Protein AF-A0A401T8N0-F1 (afdb_monomer)

Mean predicted aligned error: 15.18 Å

InterPro domains:
  IPR013126 Heat shock protein 70 family [PF00012] (1-174)
  IPR013126 Heat shock protein 70 family [PF00012] (176-279)
  IPR013126 Heat shock protein 70 family [PTHR19375] (1-174)
  IPR018181 Heat shock protein 70, conserved site [PS01036] (135-149)
  IPR029048 Heat shock protein 70kD, C-terminal domain superfamily [G3DSA:1.20.1270.10] (178-280)
  IPR029048 Heat shock protein 70kD, C-terminal domain superfamily [SSF100934] (205-286)
  IPR043129 ATPase, nucleotide binding domain [SSF53067] (1-177)

Sequence (310 aa):
LGGGTFDVSILTIEDGIFEVKSTAGDTHLGGEDFDNRMVNHFIAEFKRKYKKDITDNKRAVRRLRTACERAKRTLSSSTQASIEIDSLYEGVDFYTSITRARFEELNADLFRGTLDPVEKSLRDAKLDKAQIHDIVLVGGSTRIPKIQKLLQDFFNGKELNKSINPDEAVAYGAGRLSKEEIERMVQEAEKYKTEDDQQREKVAAKNALESYAFNMKATVEDEKLKGKVGDDDKQKILDKCNEVISWLDKNQTAEKDEYEHQQKELEKICNPIITKLYQGAGGPPGGFPGAGGAPSGAGASSGPTIEEVD

Solvent-accessible surface area (backbone atoms only — not comparable to full-atom values): 17699 Å² total; per-residue (Å²): 47,29,56,50,33,27,68,35,72,44,68,50,78,56,99,90,44,79,43,80,59,24,70,28,61,39,81,86,39,27,44,51,58,54,29,49,49,47,36,54,53,49,47,54,47,44,26,68,76,70,73,47,83,51,86,86,37,64,68,38,48,50,54,47,39,57,40,35,46,53,25,54,61,42,32,42,84,34,67,51,29,67,36,80,38,79,48,46,55,96,75,39,62,44,77,53,71,52,39,35,69,57,55,48,61,72,35,47,66,64,56,55,54,63,46,56,30,50,53,46,19,32,60,66,48,73,47,58,74,86,73,57,87,78,45,80,54,45,23,67,49,48,59,32,57,68,54,46,48,52,52,21,57,72,49,76,65,47,74,71,48,72,89,55,55,30,77,46,50,62,56,62,62,54,68,69,54,53,72,70,56,51,52,50,53,50,51,52,51,52,50,51,50,50,53,51,50,50,50,50,51,29,51,50,34,46,52,50,38,52,50,50,34,53,52,50,44,52,54,73,66,34,75,92,46,66,86,62,54,56,69,71,61,47,48,54,47,43,53,51,31,52,50,50,52,56,45,48,73,75,42,78,82,60,54,42,68,57,34,51,49,54,38,51,58,49,45,67,61,43,50,66,56,52,54,50,42,54,69,74,64,70,67,84,77,88,82,76,90,82,85,83,75,80,81,90,63,92,70,78,78,75,64,87,77,78,76,84,76,131

Foldseek 3Di:
DAAAKFKDWDWDADPNDTDTLFMDIDRGAHPLVLLVLQLVVVQVVCCVPVVDGCPPPPQLSVLSSVQSSVQQLVQLPDQKDWRWAQCSDPRDTDTDMDGNVRSCVSCVVSLVVSCVRVVVNCVSSVHDLVPDPAAEAAYPRCSRVSSLVVVCVVSVNDDHDPPDDRDCNVVVVVVPPPPVVVVVVVVVVVVVVVVVVQVVLFVVLLVVLLVVLVVQLCVLVDPVCPPLAPPVLSVQLPVLSVVSVVVCVVCVPDGSVVSVVSSVVSCVSRVVRVVSSCVVPPHDDPDDPDPDDDPPDPPPPPDDDPPPDD

Secondary structure (DSSP, 8-state):
--SS-EEEEEEEEETTEEEEEEEEEETT-SHHHHHHHHHHHHHHHHHHHHS---TT-HHHHHHHHHHHHHHHHHHTTSSEEEEEEEEEETTEEEEEEEEHHHHHHHTHHHHHHTHHHHHHHHHHHT--GGG----B--SGGGG-HHHHHHHHHHTTTPPPB-SS-TTTHHHHHHTT--HHHHHHHHHHHHHHHHHHHHHHHHHHHHHHHHHHHHHHHHHHH-GGGTTTS-HHHHHHHHHHHHHHHHHHHH-TT--HHHHHHHHHHHHHHHHHHHHHHHHHTTSPPS--TTSS------------------

pLDDT: mean 86.35, std 17.88, range [30.45, 98.69]

Radius of gyration: 31.05 Å; Cα contacts (8 Å, |Δi|>4): 296; chains: 1; bounding box: 58×44×89 Å

Nearest PDB structures (foldseek):
  1ba1-assembly1_A  TM=9.859E-01  e=1.432E-26  Bos taurus
  1kaz-assembly1_A  TM=9.850E-01  e=1.432E-26  Bos taurus
  1kay-assembly1_A  TM=9.856E-01  e=1.685E-26  Bos taurus
  1ats-assembly1_A  TM=9.820E-01  e=1.779E-26  Bos taurus
  5bpm-assembly1_A  TM=9.849E-01  e=1.324E-25  Homo sapiens

Organism: Chiloscyllium punctatum (NCBI:txid137246)

Structure (mmCIF, N/CA/C/O backbone):
data_AF-A0A401T8N0-F1
#
_entry.id   AF-A0A401T8N0-F1
#
loop_
_atom_site.group_PDB
_atom_site.id
_atom_site.type_symbol
_atom_site.label_atom_id
_atom_site.label_alt_id
_atom_site.label_comp_id
_atom_site.label_asym_id
_atom_site.label_entity_id
_atom_site.label_seq_id
_atom_site.pdbx_PDB_ins_code
_atom_site.Cartn_x
_atom_site.Cartn_y
_atom_site.Cartn_z
_atom_site.occupancy
_atom_site.B_iso_or_equiv
_atom_site.auth_seq_id
_atom_site.auth_comp_id
_atom_site.auth_asym_id
_atom_site.auth_atom_id
_atom_site.pdbx_PDB_model_num
ATOM 1 N N . LEU A 1 1 ? 6.790 2.082 -9.270 1.00 92.38 1 LEU A N 1
ATOM 2 C CA . LEU A 1 1 ? 5.407 1.575 -9.061 1.00 92.38 1 LEU A CA 1
ATOM 3 C C . LEU A 1 1 ? 5.132 1.465 -7.570 1.00 92.38 1 LEU A C 1
ATOM 5 O O . LEU A 1 1 ? 5.671 0.574 -6.916 1.00 92.38 1 LEU A O 1
ATOM 9 N N . GLY A 1 2 ? 4.339 2.391 -7.039 1.00 93.19 2 GLY A N 1
ATOM 10 C CA . GLY A 1 2 ? 4.046 2.504 -5.613 1.00 93.19 2 GLY A CA 1
ATOM 11 C C . GLY A 1 2 ? 2.719 1.863 -5.201 1.00 93.19 2 GLY A C 1
ATOM 12 O O . GLY A 1 2 ? 2.250 0.888 -5.798 1.00 93.19 2 GLY A O 1
ATOM 13 N N . GLY A 1 3 ? 2.137 2.413 -4.133 1.00 92.75 3 GLY A N 1
ATOM 14 C CA . GLY A 1 3 ? 0.836 2.004 -3.598 1.00 92.75 3 GLY A CA 1
ATOM 15 C C . GLY A 1 3 ? -0.347 2.495 -4.433 1.00 92.75 3 GLY A C 1
ATOM 16 O O . GLY A 1 3 ? -1.228 1.693 -4.713 1.00 92.75 3 GLY A O 1
ATOM 17 N N . GLY A 1 4 ? -0.334 3.753 -4.883 1.00 93.31 4 GLY A N 1
ATOM 18 C CA . GLY A 1 4 ? -1.433 4.347 -5.666 1.00 93.31 4 GLY A CA 1
ATOM 19 C C . GLY A 1 4 ? -1.023 4.973 -7.001 1.00 93.31 4 GLY A C 1
ATOM 20 O O . GLY A 1 4 ? -1.887 5.278 -7.812 1.00 93.31 4 GLY A O 1
ATOM 21 N N . THR A 1 5 ? 0.278 5.152 -7.248 1.00 94.31 5 THR A N 1
ATOM 22 C CA . THR A 1 5 ? 0.779 5.763 -8.485 1.00 94.31 5 THR A CA 1
ATOM 23 C C . THR A 1 5 ? 1.874 4.931 -9.134 1.00 94.31 5 THR A C 1
ATOM 25 O O . THR A 1 5 ? 2.596 4.144 -8.492 1.00 94.31 5 THR A O 1
ATOM 28 N N . PHE A 1 6 ? 2.021 5.150 -10.432 1.00 96.62 6 PHE A N 1
ATOM 29 C CA . PHE A 1 6 ? 3.072 4.587 -11.241 1.00 96.62 6 PHE A CA 1
ATOM 30 C C . PHE A 1 6 ? 3.784 5.684 -12.017 1.00 96.62 6 PHE A C 1
ATOM 32 O O . PHE A 1 6 ? 3.172 6.349 -12.838 1.00 96.62 6 PHE A O 1
ATOM 39 N N . ASP A 1 7 ? 5.089 5.811 -11.808 1.00 95.69 7 ASP A N 1
ATOM 40 C CA . ASP A 1 7 ? 5.919 6.821 -12.452 1.00 95.69 7 ASP A CA 1
ATOM 41 C C . ASP A 1 7 ? 7.137 6.159 -13.106 1.00 95.69 7 ASP A C 1
ATOM 43 O O . ASP A 1 7 ? 7.693 5.185 -12.580 1.00 95.69 7 ASP A O 1
ATOM 47 N N . VAL A 1 8 ? 7.542 6.693 -14.258 1.00 97.12 8 VAL A N 1
ATOM 48 C CA . VAL A 1 8 ? 8.714 6.289 -15.038 1.00 97.12 8 VAL A CA 1
ATOM 49 C C . VAL A 1 8 ? 9.477 7.537 -15.456 1.00 97.12 8 VAL A C 1
ATOM 51 O O . VAL A 1 8 ? 8.967 8.347 -16.232 1.00 97.12 8 VAL A O 1
ATOM 54 N N . SER A 1 9 ? 10.730 7.641 -15.025 1.00 95.88 9 SER A N 1
ATOM 55 C CA . SER A 1 9 ? 11.648 8.696 -15.453 1.00 95.88 9 SER A CA 1
ATOM 56 C C . SER A 1 9 ? 12.858 8.100 -16.157 1.00 95.88 9 SER A C 1
ATOM 58 O O . SER A 1 9 ? 13.389 7.074 -15.731 1.00 95.88 9 SER A O 1
ATOM 60 N N . ILE A 1 10 ? 13.302 8.758 -17.225 1.00 96.50 10 ILE A N 1
ATOM 61 C CA . ILE A 1 10 ? 14.563 8.451 -17.902 1.00 96.50 10 ILE A CA 1
ATOM 62 C C . ILE A 1 10 ? 15.548 9.559 -17.571 1.00 96.50 10 ILE A C 1
ATOM 64 O O . ILE A 1 10 ? 15.241 10.741 -17.737 1.00 96.50 10 ILE A O 1
ATOM 68 N N . LEU A 1 11 ? 16.728 9.167 -17.103 1.00 94.69 11 LEU A N 1
ATOM 69 C CA . LEU A 1 11 ? 17.771 10.082 -16.669 1.00 94.69 11 LEU A CA 1
ATOM 70 C C . LEU A 1 11 ? 19.082 9.771 -17.386 1.00 94.69 11 LEU A C 1
ATOM 72 O O . LEU A 1 11 ? 19.368 8.613 -17.697 1.00 94.69 11 LEU A O 1
ATOM 76 N N . THR A 1 12 ? 19.890 10.803 -17.595 1.00 92.38 12 THR A N 1
ATOM 77 C CA . THR A 1 12 ? 21.320 10.665 -17.877 1.00 92.38 12 THR A CA 1
ATOM 78 C C . THR A 1 12 ? 22.104 10.997 -16.618 1.00 92.38 12 THR A C 1
ATOM 80 O O . THR A 1 12 ? 21.772 11.949 -15.908 1.00 92.38 12 THR A O 1
ATOM 83 N N . ILE A 1 13 ? 23.119 10.184 -16.335 1.00 89.88 13 ILE A N 1
ATOM 84 C CA . ILE A 1 13 ? 23.991 10.338 -15.173 1.00 89.88 13 ILE A CA 1
ATOM 85 C C . ILE A 1 13 ? 25.425 10.400 -15.693 1.00 89.88 13 ILE A C 1
ATOM 87 O O . ILE A 1 13 ? 25.925 9.407 -16.216 1.00 89.88 13 ILE A O 1
ATOM 91 N N . GLU A 1 14 ? 26.067 11.557 -15.556 1.00 90.12 14 GLU A N 1
ATOM 92 C CA . GLU A 1 14 ? 27.453 11.798 -15.981 1.00 90.12 14 GLU A CA 1
ATOM 93 C C . GLU A 1 14 ? 28.183 12.556 -14.870 1.00 90.12 14 GLU A C 1
ATOM 95 O O . GLU A 1 14 ? 27.689 13.575 -14.398 1.00 90.12 14 GLU A O 1
ATOM 100 N N . ASP A 1 15 ? 29.320 12.035 -14.397 1.00 87.00 15 ASP A N 1
ATOM 101 C CA . ASP A 1 15 ? 30.152 12.649 -13.345 1.00 87.00 15 ASP A CA 1
ATOM 102 C C . ASP A 1 15 ? 29.375 13.119 -12.094 1.00 87.00 15 ASP A C 1
ATOM 104 O O . ASP A 1 15 ? 29.671 14.143 -11.480 1.00 87.00 15 ASP A O 1
ATOM 108 N N . GLY A 1 16 ? 28.348 12.355 -11.701 1.00 80.19 16 GLY A N 1
ATOM 109 C CA . GLY A 1 16 ? 27.490 12.664 -10.550 1.00 80.19 16 GLY A CA 1
ATOM 110 C C . GLY A 1 16 ? 26.405 13.715 -10.814 1.00 80.19 16 GLY A C 1
ATOM 111 O O . GLY A 1 16 ? 25.642 14.035 -9.902 1.00 80.19 16 GLY A O 1
ATOM 112 N N . ILE A 1 17 ? 26.294 14.224 -12.042 1.00 82.88 17 ILE A N 1
ATOM 113 C CA . ILE A 1 17 ? 25.219 15.109 -12.492 1.00 82.88 17 ILE A CA 1
ATOM 114 C C . ILE A 1 17 ? 24.049 14.254 -12.976 1.00 82.88 17 ILE A C 1
ATOM 116 O O . ILE A 1 17 ? 24.212 13.386 -13.831 1.00 82.88 17 ILE A O 1
ATOM 120 N N . PHE A 1 18 ? 22.860 14.520 -12.436 1.00 87.69 18 PHE A N 1
ATOM 121 C CA . PHE A 1 18 ? 21.616 13.847 -12.803 1.00 87.69 18 PHE A CA 1
ATOM 122 C C . PHE A 1 18 ? 20.760 14.792 -13.647 1.00 87.69 18 PHE A C 1
ATOM 124 O O . PHE A 1 18 ? 20.328 15.836 -13.159 1.00 87.69 18 PHE A O 1
ATOM 131 N N . GLU A 1 19 ? 20.479 14.421 -14.893 1.00 90.38 19 GLU A N 1
ATOM 132 C CA . GLU A 1 19 ? 19.592 15.180 -15.779 1.00 90.38 19 GLU A CA 1
ATOM 133 C C . GLU A 1 19 ? 18.390 14.318 -16.177 1.00 90.38 19 GLU A C 1
ATOM 135 O O . GLU A 1 19 ? 18.540 13.217 -16.709 1.00 90.38 19 GLU A O 1
ATOM 140 N N . VAL A 1 20 ? 17.178 14.816 -15.927 1.00 93.44 20 VAL A N 1
ATOM 141 C CA . VAL A 1 20 ? 15.934 14.132 -16.305 1.00 93.44 20 VAL A CA 1
ATOM 142 C C . VAL A 1 20 ? 15.624 14.429 -17.772 1.00 93.44 20 VAL A C 1
ATOM 144 O O . VAL A 1 20 ? 15.395 15.579 -18.136 1.00 93.44 20 VAL A O 1
ATOM 147 N N . LYS A 1 21 ? 15.577 13.393 -18.616 1.00 95.62 21 LYS A N 1
ATOM 148 C CA . LYS A 1 21 ? 15.235 13.510 -20.045 1.00 95.62 21 LYS A CA 1
ATOM 149 C C . LYS A 1 21 ? 13.731 13.460 -20.290 1.00 95.62 21 LYS A C 1
ATOM 151 O O . LYS A 1 21 ? 13.226 14.174 -21.150 1.00 95.62 21 LYS A O 1
ATOM 156 N N . SER A 1 22 ? 13.015 12.622 -19.545 1.00 97.38 22 SER A N 1
ATOM 157 C CA . SER A 1 22 ? 11.558 12.515 -19.621 1.00 97.38 22 SER A CA 1
ATOM 158 C C . SER A 1 22 ? 10.974 11.905 -18.351 1.00 97.38 22 SER A C 1
ATOM 160 O O . SER A 1 22 ? 11.649 11.159 -17.638 1.00 97.38 22 SER A O 1
ATOM 162 N N . THR A 1 23 ? 9.697 12.203 -18.107 1.00 95.38 23 THR A N 1
ATOM 163 C CA . THR A 1 23 ? 8.886 11.580 -17.059 1.00 95.38 23 THR A CA 1
ATOM 164 C C . THR A 1 23 ? 7.475 11.347 -17.586 1.00 95.38 23 THR A C 1
ATOM 166 O O . THR A 1 23 ? 6.863 12.243 -18.167 1.00 95.38 23 THR A O 1
ATOM 169 N N . ALA A 1 24 ? 6.942 10.157 -17.343 1.00 96.19 24 ALA A N 1
ATOM 170 C CA . ALA A 1 24 ? 5.550 9.809 -17.577 1.00 96.19 24 ALA A CA 1
ATOM 171 C C . ALA A 1 24 ? 5.036 8.961 -16.415 1.00 96.19 24 ALA A C 1
ATOM 173 O O . ALA A 1 24 ? 5.811 8.297 -15.731 1.00 96.19 24 ALA A O 1
ATOM 174 N N . GLY A 1 25 ? 3.725 8.952 -16.211 1.00 94.75 25 GLY A N 1
ATOM 175 C CA . GLY A 1 25 ? 3.122 8.173 -15.144 1.00 94.75 25 GLY A CA 1
ATOM 176 C C . GLY A 1 25 ? 1.615 8.035 -15.284 1.00 94.75 25 GLY A C 1
ATOM 177 O O . GLY A 1 25 ? 0.996 8.642 -16.161 1.00 94.75 25 GLY A O 1
ATOM 178 N N . ASP A 1 26 ? 1.058 7.223 -14.397 1.00 94.06 26 ASP A N 1
ATOM 179 C CA . ASP A 1 26 ? -0.361 7.013 -14.167 1.00 94.06 26 ASP A CA 1
ATOM 180 C C . ASP A 1 26 ? -0.633 7.195 -12.667 1.00 94.06 26 ASP A C 1
ATOM 182 O O . ASP A 1 26 ? -0.137 6.449 -11.817 1.00 94.06 26 ASP A O 1
ATOM 186 N N . THR A 1 27 ? -1.408 8.226 -12.334 1.00 93.31 27 THR A N 1
ATOM 187 C CA . THR A 1 27 ? -1.733 8.582 -10.948 1.00 93.31 27 THR A CA 1
ATOM 188 C C . THR A 1 27 ? -2.842 7.715 -10.346 1.00 93.31 27 THR A C 1
ATOM 190 O O . THR A 1 27 ? -3.247 7.969 -9.216 1.00 93.31 27 THR A O 1
ATOM 193 N N . HIS A 1 28 ? -3.369 6.746 -11.097 1.00 93.00 28 HIS A N 1
ATOM 194 C CA . HIS A 1 28 ? -4.445 5.843 -10.682 1.00 93.00 28 HIS A CA 1
ATOM 195 C C . HIS A 1 28 ? -4.079 4.375 -10.955 1.00 93.00 28 HIS A C 1
ATOM 197 O O . HIS A 1 28 ? -4.947 3.557 -11.263 1.00 93.00 28 HIS A O 1
ATOM 203 N N . LEU A 1 29 ? -2.785 4.053 -10.882 1.00 94.69 29 LEU A N 1
ATOM 204 C CA . LEU A 1 29 ? -2.270 2.703 -11.065 1.00 94.69 29 LEU A CA 1
ATOM 205 C C . LEU A 1 29 ? -1.221 2.384 -10.003 1.00 94.69 29 LEU A C 1
ATOM 207 O O . LEU A 1 29 ? -0.100 2.892 -10.029 1.00 94.69 29 LEU A O 1
ATOM 211 N N . GLY A 1 30 ? -1.552 1.478 -9.092 1.00 95.88 30 GLY A N 1
ATOM 212 C CA . GLY A 1 30 ? -0.654 1.061 -8.029 1.00 95.88 30 GLY A CA 1
ATOM 213 C C . GLY A 1 30 ? -1.012 -0.273 -7.384 1.00 95.88 30 GLY A C 1
ATOM 214 O O . GLY A 1 30 ? -1.851 -1.048 -7.842 1.00 95.88 30 GLY A O 1
ATOM 215 N N . GLY A 1 31 ? -0.322 -0.557 -6.281 1.00 96.62 31 GLY A N 1
ATOM 216 C CA . GLY A 1 31 ? -0.545 -1.754 -5.478 1.00 96.62 31 GLY A CA 1
ATOM 217 C C . GLY A 1 31 ? -1.967 -1.884 -4.925 1.00 96.62 31 GLY A C 1
ATOM 218 O O . GLY A 1 31 ? -2.424 -3.016 -4.761 1.00 96.62 31 GLY A O 1
ATOM 219 N N . GLU A 1 32 ? -2.644 -0.770 -4.642 1.00 97.00 32 GLU A N 1
ATOM 220 C CA . GLU A 1 32 ? -4.014 -0.742 -4.125 1.00 97.00 32 GLU A CA 1
ATOM 221 C C . GLU A 1 32 ? -5.030 -1.208 -5.174 1.00 97.00 32 GLU A C 1
ATOM 223 O O . GLU A 1 32 ? -5.979 -1.918 -4.837 1.00 97.00 32 GLU A O 1
ATOM 228 N N . ASP A 1 33 ? -4.809 -0.905 -6.454 1.00 97.88 33 ASP A N 1
ATOM 229 C CA . ASP A 1 33 ? -5.658 -1.388 -7.546 1.00 97.88 33 ASP A CA 1
ATOM 230 C C . ASP A 1 33 ? -5.594 -2.910 -7.666 1.00 97.88 33 ASP A C 1
ATOM 232 O O . ASP A 1 33 ? -6.617 -3.574 -7.858 1.00 97.88 33 ASP A O 1
ATOM 236 N N . PHE A 1 34 ? -4.409 -3.487 -7.451 1.00 98.06 34 PHE A N 1
ATOM 237 C CA . PHE A 1 34 ? -4.246 -4.940 -7.425 1.00 98.06 34 PHE A CA 1
ATOM 238 C C . PHE A 1 34 ? -4.965 -5.570 -6.227 1.00 98.06 34 PHE A C 1
ATOM 240 O O . PHE A 1 34 ? -5.607 -6.618 -6.367 1.00 98.06 34 PHE A O 1
ATOM 247 N N . ASP A 1 35 ? -4.915 -4.912 -5.064 1.00 97.94 35 ASP A N 1
ATOM 248 C CA . ASP A 1 35 ? -5.669 -5.336 -3.882 1.00 97.94 35 ASP A CA 1
ATOM 249 C C . ASP A 1 35 ? -7.178 -5.245 -4.139 1.00 97.94 35 ASP A C 1
ATOM 251 O O . ASP A 1 35 ? -7.912 -6.173 -3.807 1.00 97.94 35 ASP A O 1
ATOM 255 N N . ASN A 1 36 ? -7.651 -4.180 -4.796 1.00 97.56 36 ASN A N 1
ATOM 256 C CA . ASN A 1 36 ? -9.053 -3.999 -5.181 1.00 97.56 36 ASN A CA 1
ATOM 257 C C . ASN A 1 36 ? -9.559 -5.146 -6.068 1.00 97.56 36 ASN A C 1
ATOM 259 O O . 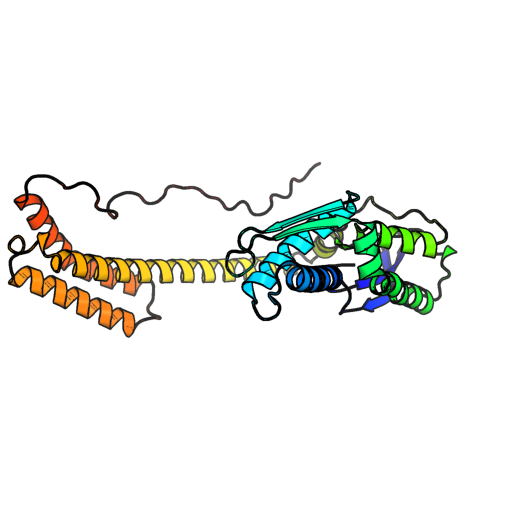ASN A 1 36 ? -10.653 -5.668 -5.834 1.00 97.56 36 ASN A O 1
ATOM 263 N N . ARG A 1 37 ? -8.765 -5.596 -7.051 1.00 98.25 37 ARG A N 1
ATOM 264 C CA . ARG A 1 37 ? -9.113 -6.756 -7.895 1.00 98.25 37 ARG A CA 1
ATOM 265 C C . ARG A 1 37 ? -9.257 -8.036 -7.074 1.00 98.25 37 ARG A C 1
ATOM 267 O O . ARG A 1 37 ? -10.214 -8.787 -7.278 1.00 98.25 37 ARG A O 1
ATOM 274 N N . MET A 1 38 ? -8.351 -8.270 -6.124 1.00 98.25 38 MET A N 1
ATOM 275 C CA . MET A 1 38 ? -8.431 -9.418 -5.215 1.00 98.25 38 MET A CA 1
ATOM 276 C C . MET A 1 38 ? -9.648 -9.333 -4.287 1.00 98.25 38 MET A C 1
ATOM 278 O O . MET A 1 38 ? -10.381 -10.311 -4.150 1.00 98.25 38 MET A O 1
ATOM 282 N N . VAL A 1 39 ? -9.909 -8.163 -3.700 1.00 98.50 39 VAL A N 1
ATOM 283 C CA . VAL A 1 39 ? -11.069 -7.928 -2.829 1.00 98.50 39 VAL A CA 1
ATOM 284 C C . VAL A 1 39 ? -12.364 -8.217 -3.581 1.00 98.50 39 VAL A C 1
ATOM 286 O O . VAL A 1 39 ? -13.175 -9.005 -3.102 1.00 98.50 39 VAL A O 1
ATOM 289 N N . ASN A 1 40 ? -12.537 -7.673 -4.788 1.00 98.44 40 ASN A N 1
ATOM 290 C CA . ASN A 1 40 ? -13.730 -7.913 -5.603 1.00 98.44 40 ASN A CA 1
ATOM 291 C C . ASN A 1 40 ? -13.906 -9.399 -5.949 1.00 98.44 40 ASN A C 1
ATOM 293 O O . ASN A 1 40 ? -15.016 -9.932 -5.872 1.00 98.44 40 ASN A O 1
ATOM 297 N N . HIS A 1 41 ? -12.809 -10.092 -6.278 1.00 98.56 41 HIS A N 1
ATOM 298 C CA . HIS A 1 41 ? -12.827 -11.533 -6.521 1.00 98.56 41 HIS A CA 1
ATOM 299 C C . HIS A 1 41 ? -13.332 -12.314 -5.299 1.00 98.56 41 HIS A C 1
ATOM 301 O O . HIS A 1 41 ? -14.214 -13.167 -5.431 1.00 98.56 41 HIS A O 1
ATOM 307 N N . PHE A 1 42 ? -12.825 -11.996 -4.107 1.00 98.56 42 PHE A N 1
ATOM 308 C CA . PHE A 1 42 ? -13.196 -12.701 -2.884 1.00 98.56 42 PHE A CA 1
ATOM 309 C C . PHE A 1 42 ? -14.557 -12.295 -2.315 1.00 98.56 42 PHE A C 1
ATOM 311 O O . PHE A 1 42 ? -15.221 -13.144 -1.727 1.00 98.56 42 PHE A O 1
ATOM 318 N N . ILE A 1 43 ? -15.032 -11.068 -2.545 1.00 98.38 43 ILE A N 1
ATOM 319 C CA . ILE A 1 43 ? -16.427 -10.686 -2.268 1.00 98.38 43 ILE A CA 1
ATOM 320 C C . ILE A 1 43 ? -17.372 -11.564 -3.098 1.00 98.38 43 ILE A C 1
ATOM 322 O O . ILE A 1 43 ? -18.310 -12.156 -2.559 1.00 98.38 43 ILE A O 1
ATOM 326 N N . ALA A 1 44 ? -17.099 -11.714 -4.399 1.00 98.44 44 ALA A N 1
ATOM 327 C CA . ALA A 1 44 ? -17.892 -12.577 -5.272 1.00 98.44 44 ALA A CA 1
ATOM 328 C C . ALA A 1 44 ? -17.817 -14.055 -4.846 1.00 98.44 44 ALA A C 1
ATOM 330 O O . ALA A 1 44 ? -18.828 -14.764 -4.859 1.00 98.44 44 ALA A O 1
ATOM 331 N N . GLU A 1 45 ? -16.641 -14.530 -4.425 1.00 98.00 45 GLU A N 1
ATOM 332 C CA . GLU A 1 45 ? -16.475 -15.883 -3.892 1.00 98.00 45 GLU A CA 1
ATOM 333 C C . GLU A 1 45 ? -17.266 -16.097 -2.596 1.00 98.00 45 GLU A C 1
ATOM 335 O O . GLU A 1 45 ? -17.974 -17.102 -2.483 1.00 98.00 45 GLU A O 1
ATOM 340 N N . PHE A 1 46 ? -17.192 -15.154 -1.653 1.00 98.06 46 PHE A N 1
ATOM 341 C CA . PHE A 1 46 ? -17.928 -15.195 -0.392 1.00 98.06 46 PHE A CA 1
ATOM 342 C C . PHE A 1 46 ? -19.439 -15.234 -0.649 1.00 98.06 46 PHE A C 1
ATOM 344 O O . PHE A 1 46 ? -20.134 -16.119 -0.144 1.00 98.06 46 PHE A O 1
ATOM 351 N N . LYS A 1 47 ? -19.939 -14.374 -1.546 1.00 97.88 47 LYS A N 1
ATOM 352 C CA . LYS A 1 47 ? -21.343 -14.371 -1.977 1.00 97.88 47 LYS A CA 1
ATOM 353 C C . LYS A 1 47 ? -21.765 -15.695 -2.599 1.00 97.88 47 LYS A C 1
ATOM 355 O O . LYS A 1 47 ? -22.841 -16.211 -2.298 1.00 97.88 47 LYS A O 1
ATOM 360 N N . ARG A 1 48 ? -20.919 -16.302 -3.432 1.00 97.88 48 ARG A N 1
ATOM 361 C CA . ARG A 1 48 ? -21.209 -17.605 -4.044 1.00 97.88 48 ARG A CA 1
ATOM 362 C C . ARG A 1 48 ? -21.258 -18.735 -3.011 1.00 97.88 48 ARG A C 1
ATOM 364 O O . ARG A 1 48 ? -22.187 -19.547 -3.094 1.00 97.88 48 ARG A O 1
ATOM 371 N N . LYS A 1 49 ? -20.285 -18.786 -2.090 1.00 97.12 49 LYS A N 1
ATOM 372 C CA . LYS A 1 49 ? -20.122 -19.838 -1.068 1.00 97.12 49 LYS A CA 1
ATOM 373 C C . LYS A 1 49 ? -21.176 -19.750 0.037 1.00 97.12 49 LYS A C 1
ATOM 375 O O . LYS A 1 49 ? -21.809 -20.754 0.337 1.00 97.12 49 LYS A O 1
ATOM 380 N N . TYR A 1 50 ? -21.399 -18.561 0.592 1.00 96.62 50 TYR A N 1
ATOM 381 C CA . TYR A 1 50 ? -22.219 -18.368 1.795 1.00 96.62 50 TYR A CA 1
ATOM 382 C C . TYR A 1 50 ? -23.564 -17.689 1.527 1.00 96.62 50 TYR A C 1
ATOM 384 O O . TYR A 1 50 ? -24.345 -17.510 2.455 1.00 96.62 50 TYR A O 1
ATOM 392 N N . LYS A 1 51 ? -23.849 -17.306 0.272 1.00 97.25 51 LYS A N 1
ATOM 393 C CA . LYS A 1 51 ? -25.081 -16.600 -0.138 1.00 97.25 51 LYS A CA 1
ATOM 394 C C . LYS A 1 51 ? -25.304 -15.263 0.584 1.00 97.25 51 LYS A C 1
ATOM 396 O O . LYS A 1 51 ? -26.428 -14.777 0.632 1.00 97.25 51 LYS A O 1
ATOM 401 N N . LYS A 1 52 ? -24.231 -14.656 1.099 1.00 96.00 52 LYS A N 1
ATOM 402 C CA . LYS A 1 52 ? -24.229 -13.366 1.802 1.00 96.00 52 LYS A CA 1
ATOM 403 C C . LYS A 1 52 ? -23.353 -12.364 1.062 1.00 96.00 52 LYS A C 1
ATOM 405 O O . LYS A 1 52 ? -22.273 -12.723 0.603 1.00 96.00 52 LYS A O 1
ATOM 410 N N . ASP A 1 53 ? -23.811 -11.124 0.941 1.00 96.56 53 ASP A N 1
ATOM 411 C CA . ASP A 1 53 ? -23.058 -10.049 0.295 1.00 96.56 53 ASP A CA 1
ATOM 412 C C . ASP A 1 53 ? -22.439 -9.137 1.357 1.00 96.56 53 ASP A C 1
ATOM 414 O O . ASP A 1 53 ? -23.140 -8.646 2.238 1.00 96.56 53 ASP A O 1
ATOM 418 N N . ILE A 1 54 ? -21.122 -8.935 1.290 1.00 97.06 54 ILE A N 1
ATOM 419 C CA . ILE A 1 54 ? -20.385 -8.107 2.254 1.00 97.06 54 ILE A CA 1
ATOM 420 C C . ILE A 1 54 ? -20.051 -6.722 1.702 1.00 97.06 54 ILE A C 1
ATOM 422 O O . ILE A 1 54 ? -19.443 -5.938 2.424 1.00 97.06 54 ILE A O 1
ATOM 426 N N . THR A 1 55 ? -20.434 -6.420 0.455 1.00 96.56 55 THR A N 1
ATOM 427 C CA . THR A 1 55 ? -20.042 -5.200 -0.275 1.00 96.56 55 THR A CA 1
ATOM 428 C C . THR A 1 55 ? -20.332 -3.924 0.524 1.00 96.56 55 THR A C 1
ATOM 430 O O . THR A 1 55 ? -19.470 -3.053 0.622 1.00 96.56 55 THR A O 1
ATOM 433 N N . ASP A 1 56 ? -21.490 -3.852 1.189 1.00 95.31 56 ASP A N 1
ATOM 434 C CA . ASP A 1 56 ? -21.905 -2.676 1.969 1.00 95.31 56 ASP A CA 1
ATOM 435 C C . ASP A 1 56 ? -21.331 -2.650 3.400 1.00 95.31 56 ASP A C 1
ATOM 437 O O . ASP A 1 56 ? -21.388 -1.634 4.101 1.00 95.31 56 ASP A O 1
ATOM 441 N N . ASN A 1 57 ? -20.725 -3.749 3.862 1.00 97.19 57 ASN A N 1
ATOM 442 C CA . ASN A 1 57 ? -20.121 -3.822 5.187 1.00 97.19 57 ASN A CA 1
ATOM 443 C C . ASN A 1 57 ? -18.661 -3.352 5.152 1.00 97.19 57 ASN A C 1
ATOM 445 O O . ASN A 1 57 ? -17.722 -4.137 4.997 1.00 97.19 57 ASN A O 1
ATOM 449 N N . LYS A 1 58 ? -18.464 -2.052 5.400 1.00 97.12 58 LYS A N 1
ATOM 450 C CA . LYS A 1 58 ? -17.141 -1.400 5.441 1.00 97.12 58 LYS A CA 1
ATOM 451 C C . LYS A 1 58 ? -16.126 -2.121 6.337 1.00 97.12 58 LYS A C 1
ATOM 453 O O . LYS A 1 58 ? -14.948 -2.195 5.989 1.00 97.12 58 LYS A O 1
ATOM 458 N N . ARG A 1 59 ? -16.557 -2.667 7.484 1.00 97.31 59 ARG A N 1
ATOM 459 C CA . ARG A 1 59 ? -15.669 -3.387 8.414 1.00 97.31 59 ARG A CA 1
ATOM 460 C C . ARG A 1 59 ? -15.201 -4.712 7.813 1.00 97.31 59 ARG A C 1
ATOM 462 O O . ARG A 1 59 ? -14.005 -4.992 7.855 1.00 97.31 59 ARG A O 1
ATOM 469 N N . ALA A 1 60 ? -16.113 -5.502 7.249 1.00 97.75 60 ALA A N 1
ATOM 470 C CA . ALA A 1 60 ? -15.789 -6.772 6.604 1.00 97.75 60 ALA A CA 1
ATOM 471 C C . ALA A 1 60 ? -14.881 -6.557 5.384 1.00 97.75 60 ALA A C 1
ATOM 473 O O . ALA A 1 60 ? -13.828 -7.184 5.287 1.00 97.75 60 ALA A O 1
ATOM 474 N N . VAL A 1 61 ? -15.221 -5.598 4.514 1.00 98.06 61 VAL A N 1
ATOM 475 C CA . VAL A 1 61 ? -14.417 -5.258 3.327 1.00 98.06 61 VAL A CA 1
ATOM 476 C C . VAL A 1 61 ? -13.017 -4.783 3.715 1.00 98.06 61 VAL A C 1
ATOM 478 O O . VAL A 1 61 ? -12.040 -5.217 3.108 1.00 98.06 61 VAL A O 1
ATOM 481 N N . ARG A 1 62 ? -12.875 -3.954 4.761 1.00 97.88 62 ARG A N 1
ATOM 482 C CA . ARG A 1 62 ? -11.556 -3.524 5.255 1.00 97.88 62 ARG A CA 1
ATOM 483 C C . ARG A 1 62 ? -10.713 -4.703 5.745 1.00 97.88 62 ARG A C 1
ATOM 485 O O . ARG A 1 62 ? -9.541 -4.785 5.394 1.00 97.88 62 ARG A O 1
ATOM 492 N N . ARG A 1 63 ? -11.296 -5.624 6.521 1.00 98.25 63 ARG A N 1
ATOM 493 C CA . ARG A 1 63 ? -10.590 -6.832 6.993 1.00 98.25 63 ARG A CA 1
ATOM 494 C C . ARG A 1 63 ? -10.153 -7.718 5.826 1.00 98.25 63 ARG A C 1
ATOM 496 O O . ARG A 1 63 ? -9.015 -8.179 5.809 1.00 98.25 63 ARG A O 1
ATOM 503 N N . LEU A 1 64 ? -11.026 -7.898 4.832 1.00 98.38 64 LEU A N 1
ATOM 504 C CA . LEU A 1 64 ? -10.707 -8.642 3.614 1.00 98.38 64 LEU A CA 1
ATOM 505 C C . LEU A 1 64 ? -9.581 -7.979 2.814 1.00 98.38 64 LEU A C 1
ATOM 507 O O . LEU A 1 64 ? -8.673 -8.671 2.364 1.00 98.38 64 LEU A O 1
ATOM 511 N N . ARG A 1 65 ? -9.594 -6.649 2.684 1.00 98.44 65 ARG A N 1
ATOM 512 C CA . ARG A 1 65 ? -8.533 -5.879 2.020 1.00 98.44 65 ARG A CA 1
ATOM 513 C C . ARG A 1 65 ? -7.173 -6.085 2.679 1.00 98.44 65 ARG A C 1
ATOM 515 O O . ARG A 1 65 ? -6.222 -6.404 1.976 1.00 98.44 65 ARG A O 1
ATOM 522 N N . THR A 1 66 ? -7.088 -5.984 4.006 1.00 98.12 66 THR A N 1
ATOM 523 C CA . THR A 1 66 ? -5.839 -6.247 4.744 1.00 98.12 66 THR A CA 1
ATOM 524 C C . THR A 1 66 ? -5.318 -7.666 4.492 1.00 98.12 66 THR A C 1
ATOM 526 O O . THR A 1 66 ? -4.120 -7.862 4.292 1.00 98.12 66 THR A O 1
ATOM 529 N N . ALA A 1 67 ? -6.207 -8.663 4.443 1.00 98.31 67 ALA A N 1
ATOM 530 C CA . ALA A 1 67 ? -5.817 -10.031 4.107 1.00 98.31 67 ALA A CA 1
ATOM 531 C C . ALA A 1 67 ? -5.351 -10.168 2.644 1.00 98.31 67 ALA A C 1
ATOM 533 O O . ALA A 1 67 ? -4.358 -10.846 2.384 1.00 98.31 67 ALA A O 1
ATOM 534 N N . CYS A 1 68 ? -6.019 -9.497 1.697 1.00 98.44 68 CYS A N 1
ATOM 535 C CA . CYS A 1 68 ? -5.629 -9.483 0.284 1.00 98.44 68 CYS A CA 1
ATOM 536 C C . CYS A 1 68 ? -4.249 -8.857 0.081 1.00 98.44 68 CYS A C 1
ATOM 538 O O . CYS A 1 68 ? -3.428 -9.442 -0.618 1.00 98.44 68 CYS A O 1
ATOM 540 N N . GLU A 1 69 ? -3.962 -7.730 0.735 1.00 98.00 69 GLU A N 1
ATOM 541 C CA . GLU A 1 69 ? -2.651 -7.080 0.664 1.00 98.00 69 GLU A CA 1
ATOM 542 C C . GLU A 1 69 ? -1.545 -8.006 1.195 1.00 98.00 69 GLU A C 1
ATOM 544 O O . GLU A 1 69 ? -0.502 -8.179 0.556 1.00 98.00 69 GLU A O 1
ATOM 549 N N . ARG A 1 70 ? -1.783 -8.663 2.340 1.00 97.88 70 ARG A N 1
ATOM 550 C CA . ARG A 1 70 ? -0.850 -9.652 2.898 1.00 97.88 70 ARG A CA 1
ATOM 551 C C . ARG A 1 70 ? -0.618 -10.805 1.920 1.00 97.88 70 ARG A C 1
ATOM 553 O O . ARG A 1 70 ? 0.532 -11.151 1.660 1.00 97.88 70 ARG A O 1
ATOM 560 N N . ALA A 1 71 ? -1.684 -11.359 1.343 1.00 98.25 71 ALA A N 1
ATOM 561 C CA . ALA A 1 71 ? -1.580 -12.426 0.354 1.00 98.25 71 ALA A CA 1
ATOM 562 C C . ALA A 1 71 ? -0.835 -11.975 -0.908 1.00 98.25 71 ALA A C 1
ATOM 564 O O . ALA A 1 71 ? 0.041 -12.700 -1.370 1.00 98.25 71 ALA A O 1
ATOM 565 N N . LYS A 1 72 ? -1.096 -10.769 -1.428 1.00 98.00 72 LYS A N 1
ATOM 566 C CA . LYS A 1 72 ? -0.355 -10.174 -2.553 1.00 98.00 72 LYS A CA 1
ATOM 567 C C . LYS A 1 72 ? 1.146 -10.131 -2.267 1.00 98.00 72 LYS A C 1
ATOM 569 O O . LYS A 1 72 ? 1.935 -10.569 -3.100 1.00 98.00 72 LYS A O 1
ATOM 574 N N . ARG A 1 73 ? 1.549 -9.657 -1.080 1.00 97.56 73 ARG A N 1
ATOM 575 C CA . ARG A 1 73 ? 2.963 -9.638 -0.662 1.00 97.56 73 ARG A CA 1
ATOM 576 C C . ARG A 1 73 ? 3.556 -11.052 -0.636 1.00 97.56 73 ARG A C 1
ATOM 578 O O . ARG A 1 73 ? 4.639 -11.260 -1.176 1.00 97.56 73 ARG A O 1
ATOM 585 N N . THR A 1 74 ? 2.836 -12.031 -0.082 1.00 98.00 74 THR A N 1
ATOM 586 C CA . THR A 1 74 ? 3.254 -13.445 -0.083 1.00 98.00 74 THR A CA 1
ATOM 587 C C . THR A 1 74 ? 3.391 -14.008 -1.498 1.00 98.00 74 THR A C 1
ATOM 589 O O . THR A 1 74 ? 4.350 -14.721 -1.781 1.00 98.00 74 THR A O 1
ATOM 592 N N . LEU A 1 75 ? 2.485 -13.661 -2.413 1.00 98.19 75 LEU A N 1
ATOM 593 C CA . LEU A 1 75 ? 2.515 -14.121 -3.803 1.00 98.19 75 LEU A CA 1
ATOM 594 C C . LEU A 1 75 ? 3.722 -13.602 -4.595 1.00 98.19 75 LEU A C 1
ATOM 596 O O . LEU A 1 75 ? 4.090 -14.215 -5.599 1.00 98.19 75 LEU A O 1
ATOM 600 N N . SER A 1 76 ? 4.382 -12.532 -4.144 1.00 96.94 76 SER A N 1
ATOM 601 C CA . SER A 1 76 ? 5.629 -12.061 -4.757 1.00 96.94 76 SER A CA 1
ATOM 602 C C . SER A 1 76 ? 6.792 -13.044 -4.574 1.00 96.94 76 SER A C 1
ATOM 604 O O . SER A 1 76 ? 7.661 -13.115 -5.438 1.00 96.94 76 SER A O 1
ATOM 606 N N . SER A 1 77 ? 6.797 -13.850 -3.506 1.00 96.12 77 SER A N 1
ATOM 607 C CA . SER A 1 77 ? 7.824 -14.878 -3.256 1.00 96.12 77 SER A CA 1
ATOM 608 C C . SER A 1 77 ? 7.297 -16.308 -3.404 1.00 96.12 77 SER A C 1
ATOM 610 O O . SER A 1 77 ? 8.010 -17.182 -3.888 1.00 96.12 77 SER A O 1
ATOM 612 N N . SER A 1 78 ? 6.020 -16.539 -3.102 1.00 97.56 78 SER A N 1
ATOM 613 C CA . SER A 1 78 ? 5.375 -17.860 -3.092 1.00 97.56 78 SER A CA 1
ATOM 614 C C . SER A 1 78 ? 4.388 -18.036 -4.248 1.00 97.56 78 SER A C 1
ATOM 616 O O . SER A 1 78 ? 3.879 -17.066 -4.807 1.00 97.56 78 SER A O 1
ATOM 618 N N . THR A 1 79 ? 4.108 -19.278 -4.640 1.00 97.69 79 THR A N 1
ATOM 619 C CA . THR A 1 79 ? 3.170 -19.592 -5.736 1.00 97.69 79 THR A CA 1
ATOM 620 C C . THR A 1 79 ? 1.704 -19.608 -5.295 1.00 97.69 79 THR A C 1
ATOM 622 O O . THR A 1 79 ? 0.815 -19.600 -6.148 1.00 97.69 79 THR A O 1
ATOM 625 N N . GLN A 1 80 ? 1.443 -19.601 -3.988 1.00 98.19 80 GLN A N 1
ATOM 626 C CA . GLN A 1 80 ? 0.115 -19.599 -3.379 1.00 98.19 80 GLN A CA 1
ATOM 627 C C . GLN A 1 80 ? 0.145 -18.834 -2.049 1.00 98.19 80 GLN A C 1
ATOM 629 O O . GLN A 1 80 ? 1.185 -18.770 -1.395 1.00 98.19 80 GLN A O 1
ATOM 634 N N . ALA A 1 81 ? -0.992 -18.261 -1.660 1.00 98.44 81 ALA A N 1
ATOM 635 C CA . ALA A 1 81 ? -1.206 -17.617 -0.368 1.00 98.44 81 ALA A CA 1
ATOM 636 C C . ALA A 1 81 ? -2.600 -17.962 0.178 1.00 98.44 81 ALA A C 1
ATOM 638 O O . ALA A 1 81 ? -3.559 -18.055 -0.596 1.00 98.44 81 ALA A O 1
ATOM 639 N N . SER A 1 82 ? -2.720 -18.150 1.495 1.00 97.75 82 SER A N 1
ATOM 640 C CA . SER A 1 82 ? -4.010 -18.331 2.166 1.00 97.75 82 SER A CA 1
ATOM 641 C C . SER A 1 82 ? -4.637 -16.989 2.561 1.00 97.75 82 SER A C 1
ATOM 643 O O . SER A 1 82 ? -3.951 -15.991 2.789 1.00 97.75 82 SER A O 1
ATOM 645 N N . ILE A 1 83 ? -5.967 -16.970 2.602 1.00 98.12 83 ILE A N 1
ATOM 646 C CA . ILE A 1 83 ? -6.797 -15.889 3.129 1.00 98.12 83 ILE A CA 1
ATOM 647 C C . ILE A 1 83 ? -7.611 -16.500 4.259 1.00 98.12 83 ILE A C 1
ATOM 649 O O . ILE A 1 83 ? -8.447 -17.369 4.017 1.00 98.12 83 ILE A O 1
ATOM 653 N N . GLU A 1 84 ? -7.347 -16.053 5.479 1.00 97.06 84 GLU A N 1
ATOM 654 C CA . GLU A 1 84 ? -7.918 -16.628 6.693 1.00 97.06 84 GLU A CA 1
ATOM 655 C C . GLU A 1 84 ? -8.437 -15.488 7.567 1.00 97.06 84 GLU A C 1
ATOM 657 O O . GLU A 1 84 ? -7.668 -14.631 8.008 1.00 97.06 84 GLU A O 1
ATOM 662 N N . ILE A 1 85 ? -9.759 -15.417 7.736 1.00 98.00 85 ILE A N 1
ATOM 663 C CA . ILE A 1 85 ? -10.418 -14.347 8.486 1.00 98.00 85 ILE A CA 1
ATOM 664 C C . ILE A 1 85 ? -11.564 -14.921 9.316 1.00 98.00 85 ILE A C 1
ATOM 666 O O . ILE A 1 85 ? -12.632 -15.233 8.787 1.00 98.00 85 ILE A O 1
ATOM 670 N N . ASP A 1 86 ? -11.368 -14.962 10.629 1.00 97.75 86 ASP A N 1
ATOM 671 C CA . ASP A 1 86 ? -12.393 -15.409 11.574 1.00 97.75 86 ASP A CA 1
ATOM 672 C C . ASP A 1 86 ? -13.554 -14.413 11.632 1.00 97.75 86 ASP A C 1
ATOM 674 O O . ASP A 1 86 ? -13.352 -13.193 11.699 1.00 97.75 86 ASP A O 1
ATOM 678 N N . SER A 1 87 ? -14.784 -14.916 11.631 1.00 96.50 87 SER A N 1
ATOM 679 C CA . SER A 1 87 ? -16.016 -14.137 11.736 1.00 96.50 87 SER A CA 1
ATOM 680 C C . SER A 1 87 ? -15.997 -12.910 10.819 1.00 96.50 87 SER A C 1
ATOM 682 O O . SER A 1 87 ? -16.184 -11.774 11.266 1.00 96.50 87 SER A O 1
ATOM 684 N N . LEU A 1 88 ? -15.691 -13.113 9.533 1.00 97.38 88 LEU A N 1
ATOM 685 C CA . LEU A 1 88 ? -15.608 -12.047 8.534 1.00 97.38 88 LEU A CA 1
ATOM 686 C C . LEU A 1 88 ? -16.929 -11.271 8.451 1.00 97.38 88 LEU A C 1
ATOM 688 O O . LEU A 1 88 ? -16.912 -10.038 8.437 1.00 97.38 88 LEU A O 1
ATOM 692 N N . TYR A 1 89 ? -18.058 -11.984 8.426 1.00 97.69 89 TYR A N 1
ATOM 693 C CA . TYR A 1 89 ? -19.391 -11.391 8.336 1.00 97.69 89 TYR A CA 1
ATOM 694 C C . TYR A 1 89 ? -20.450 -12.287 8.987 1.00 97.69 89 TYR A C 1
ATOM 696 O O . TYR A 1 89 ? -20.528 -13.471 8.675 1.00 97.69 89 TYR A O 1
ATOM 704 N N . GLU A 1 90 ? -21.265 -11.728 9.889 1.00 95.12 90 GLU A N 1
ATOM 705 C CA . GLU A 1 90 ? -22.357 -12.439 10.586 1.00 95.12 90 GLU A CA 1
ATOM 706 C C . GLU A 1 90 ? -21.936 -13.793 11.195 1.00 95.12 90 GLU A C 1
ATOM 708 O O . GLU A 1 90 ? -22.617 -14.804 11.022 1.00 95.12 90 GLU A O 1
ATOM 713 N N . GLY A 1 91 ? -20.776 -13.819 11.859 1.00 95.06 91 GLY A N 1
ATOM 714 C CA . GLY A 1 91 ? -20.226 -15.023 12.496 1.00 95.06 91 GLY A CA 1
ATOM 715 C C . GLY A 1 91 ? -19.672 -16.075 11.529 1.00 95.06 91 GLY A C 1
ATOM 716 O O . GLY A 1 91 ? -19.287 -17.149 11.969 1.00 95.06 91 GLY A O 1
ATOM 717 N N . VAL A 1 92 ? -19.627 -15.793 10.223 1.00 96.88 92 VAL A N 1
ATOM 718 C CA . VAL A 1 92 ? -19.066 -16.704 9.219 1.00 96.88 92 VAL A CA 1
ATOM 719 C C . VAL A 1 92 ? -17.564 -16.489 9.102 1.00 96.88 92 VAL A C 1
ATOM 721 O O . VAL A 1 92 ? -17.119 -15.396 8.741 1.00 96.88 92 VAL A O 1
ATOM 724 N N . ASP A 1 93 ? -16.794 -17.544 9.343 1.00 97.62 93 ASP A N 1
ATOM 725 C CA . ASP A 1 93 ? -15.360 -17.568 9.069 1.00 97.62 93 ASP A CA 1
ATOM 726 C C . ASP A 1 93 ? -15.098 -17.709 7.565 1.00 97.62 93 ASP A C 1
ATOM 728 O O . ASP A 1 93 ? -15.802 -18.431 6.849 1.00 97.62 93 ASP A O 1
ATOM 732 N N . PHE A 1 94 ? -14.069 -17.021 7.072 1.00 98.19 94 PHE A N 1
ATOM 733 C CA . PHE A 1 94 ? -13.671 -17.074 5.672 1.00 98.19 94 PHE A CA 1
ATOM 734 C C . PHE A 1 94 ? -12.249 -17.602 5.526 1.00 98.19 94 PHE A C 1
ATOM 736 O O . PHE A 1 94 ? -11.280 -16.882 5.763 1.00 98.19 94 PHE A O 1
ATOM 743 N N . TYR A 1 95 ? -12.151 -18.856 5.084 1.00 97.75 95 TYR A N 1
ATOM 744 C CA . TYR A 1 95 ? -10.895 -19.530 4.772 1.00 97.75 95 TYR A CA 1
ATOM 745 C C . TYR A 1 95 ? -10.867 -19.903 3.287 1.00 97.75 95 TYR A C 1
ATOM 747 O O . TYR A 1 95 ? -11.729 -20.632 2.783 1.00 97.75 95 TYR A O 1
ATOM 755 N N . THR A 1 96 ? -9.889 -19.378 2.559 1.00 97.81 96 THR A N 1
ATOM 756 C CA . THR A 1 96 ? -9.664 -19.684 1.144 1.00 97.81 96 THR A CA 1
ATOM 757 C C . THR A 1 96 ? -8.189 -19.497 0.786 1.00 97.81 96 THR A C 1
ATOM 759 O O . THR A 1 96 ? -7.355 -19.213 1.643 1.00 97.81 96 THR A O 1
ATOM 762 N N . SER A 1 97 ? -7.829 -19.689 -0.478 1.00 97.94 97 SER A N 1
ATOM 763 C CA . SER A 1 97 ? -6.475 -19.424 -0.960 1.00 97.94 97 SER A CA 1
ATOM 764 C C . SER A 1 97 ? -6.488 -18.956 -2.408 1.00 97.94 97 SER A C 1
ATOM 766 O O . SER A 1 97 ? -7.457 -19.168 -3.136 1.00 97.94 97 SER A O 1
ATOM 768 N N . ILE A 1 98 ? -5.400 -18.322 -2.828 1.00 98.56 98 ILE A N 1
ATOM 769 C CA . ILE A 1 98 ? -5.196 -17.852 -4.195 1.00 98.56 98 ILE A CA 1
ATOM 770 C C . ILE A 1 98 ? -3.796 -18.213 -4.666 1.00 98.56 98 ILE A C 1
ATOM 772 O O . ILE A 1 98 ? -2.833 -18.168 -3.902 1.00 98.56 98 ILE A O 1
ATOM 776 N N . THR A 1 99 ? -3.685 -18.585 -5.937 1.00 98.69 99 THR A N 1
ATOM 777 C CA . THR A 1 99 ? -2.404 -18.858 -6.589 1.00 98.69 99 THR A CA 1
ATOM 778 C C . THR A 1 99 ? -1.867 -17.605 -7.271 1.00 98.69 99 THR A C 1
ATOM 780 O O . THR A 1 99 ? -2.631 -16.735 -7.696 1.00 98.69 99 THR A O 1
ATOM 783 N N . ARG A 1 100 ? -0.544 -17.532 -7.452 1.00 98.62 100 ARG A N 1
ATOM 784 C CA . ARG A 1 100 ? 0.112 -16.443 -8.191 1.00 98.62 100 ARG A CA 1
ATOM 785 C C . ARG A 1 100 ? -0.450 -16.330 -9.604 1.00 98.62 100 ARG A C 1
ATOM 787 O O . ARG A 1 100 ? -0.759 -15.232 -10.038 1.00 98.62 100 ARG A O 1
ATOM 794 N N . ALA A 1 101 ? -0.663 -17.460 -10.279 1.00 98.31 101 ALA A N 1
ATOM 795 C CA . ALA A 1 101 ? -1.249 -17.486 -11.617 1.00 98.31 101 ALA A CA 1
ATOM 796 C C . ALA A 1 101 ? -2.637 -16.824 -11.654 1.00 98.31 101 ALA A C 1
ATOM 798 O O . ALA A 1 101 ? -2.904 -16.010 -12.533 1.00 98.31 101 ALA A O 1
ATOM 799 N N . ARG A 1 102 ? -3.500 -17.111 -10.667 1.00 98.50 102 ARG A N 1
ATOM 800 C CA . ARG A 1 102 ? -4.826 -16.488 -10.589 1.00 98.50 102 ARG A CA 1
ATOM 801 C C . ARG A 1 102 ? -4.740 -14.994 -10.280 1.00 98.50 102 ARG A C 1
ATOM 803 O O . ARG A 1 102 ? -5.480 -14.212 -10.864 1.00 98.50 102 ARG A O 1
ATOM 810 N N . PHE A 1 103 ? -3.838 -14.589 -9.389 1.00 98.62 103 PHE A N 1
ATOM 811 C CA . PHE A 1 103 ? -3.574 -13.175 -9.118 1.00 98.62 103 PHE A CA 1
ATOM 812 C C . PHE A 1 103 ? -3.090 -12.426 -10.367 1.00 98.62 103 PHE A C 1
ATOM 814 O O . PHE A 1 103 ? -3.577 -11.333 -10.651 1.00 98.62 103 PHE A O 1
ATOM 821 N N . GLU A 1 104 ? -2.173 -13.019 -11.133 1.00 98.31 104 GLU A N 1
ATOM 822 C CA . GLU A 1 104 ? -1.675 -12.440 -12.382 1.00 98.31 104 GLU A CA 1
ATOM 823 C C . GLU A 1 104 ? -2.769 -12.330 -13.446 1.00 98.31 104 GLU A C 1
ATOM 825 O O . GLU A 1 104 ? -2.833 -11.329 -14.151 1.00 98.31 104 GLU A O 1
ATOM 830 N N . GLU A 1 105 ? -3.657 -13.320 -13.536 1.00 98.31 105 GLU A N 1
ATOM 831 C CA . GLU A 1 105 ? -4.809 -13.294 -14.438 1.00 98.31 105 GLU A CA 1
ATOM 832 C C . GLU A 1 105 ? -5.782 -12.155 -14.093 1.00 98.31 105 GLU A C 1
ATOM 834 O O . GLU A 1 105 ? -6.184 -11.402 -14.978 1.00 98.31 105 GLU A O 1
ATOM 839 N N . LEU A 1 106 ? -6.117 -11.984 -12.806 1.00 98.44 106 LEU A N 1
ATOM 840 C CA . LEU A 1 106 ? -7.032 -10.935 -12.324 1.00 98.44 106 LEU A CA 1
ATOM 841 C C . LEU A 1 106 ? -6.530 -9.507 -12.595 1.00 98.44 106 LEU A C 1
ATOM 843 O O . LEU A 1 106 ? -7.333 -8.571 -12.617 1.00 98.44 106 LEU A O 1
ATOM 847 N N . ASN A 1 107 ? -5.218 -9.346 -12.765 1.00 98.44 107 ASN A N 1
ATOM 848 C CA . ASN A 1 107 ? -4.542 -8.061 -12.938 1.00 98.44 107 ASN A CA 1
ATOM 849 C C . ASN A 1 107 ? -3.856 -7.928 -14.306 1.00 98.44 107 ASN A C 1
ATOM 851 O O . ASN A 1 107 ? -3.067 -7.008 -14.510 1.00 98.44 107 ASN A O 1
ATOM 855 N N . ALA A 1 108 ? -4.115 -8.844 -15.243 1.00 98.00 108 ALA A N 1
ATOM 856 C CA . ALA A 1 108 ? -3.354 -8.940 -16.486 1.00 98.00 108 ALA A CA 1
ATOM 857 C C . ALA A 1 108 ? -3.432 -7.670 -17.348 1.00 98.00 108 ALA A C 1
ATOM 859 O O . ALA A 1 108 ? -2.466 -7.325 -18.025 1.00 98.00 108 ALA A O 1
ATOM 860 N N . ASP A 1 109 ? -4.575 -6.990 -17.348 1.00 97.44 109 ASP A N 1
ATOM 861 C CA . ASP A 1 109 ? -4.783 -5.706 -18.013 1.00 97.44 109 ASP A CA 1
ATOM 862 C C . ASP A 1 109 ? -3.998 -4.578 -17.330 1.00 97.44 109 ASP A C 1
ATOM 864 O O . ASP A 1 109 ? -3.219 -3.905 -18.000 1.00 97.44 109 ASP A O 1
ATOM 868 N N . LEU A 1 110 ? -4.101 -4.442 -16.002 1.00 97.75 110 LEU A N 1
ATOM 869 C CA . LEU A 1 110 ? -3.376 -3.414 -15.244 1.00 97.75 110 LEU A CA 1
ATOM 870 C C . LEU A 1 110 ? -1.855 -3.588 -15.352 1.00 97.75 110 LEU A C 1
ATOM 872 O O . LEU A 1 110 ? -1.118 -2.621 -15.519 1.00 97.75 110 LEU A O 1
ATOM 876 N N . PHE A 1 111 ? -1.372 -4.831 -15.314 1.00 98.00 111 PHE A N 1
ATOM 877 C CA . PHE A 1 111 ? 0.046 -5.132 -15.482 1.00 98.00 111 PHE A CA 1
ATOM 878 C C . PHE A 1 111 ? 0.552 -4.752 -16.872 1.00 98.00 111 PHE A C 1
ATOM 880 O O . PHE A 1 111 ? 1.645 -4.205 -16.982 1.00 98.00 111 PHE A O 1
ATOM 887 N N . ARG A 1 112 ? -0.228 -4.994 -17.933 1.00 96.69 112 ARG A N 1
ATOM 888 C CA . ARG A 1 112 ? 0.139 -4.538 -19.284 1.00 96.69 112 ARG A CA 1
ATOM 889 C C . ARG A 1 112 ? 0.129 -3.015 -19.385 1.00 96.69 112 ARG A C 1
ATOM 891 O O . ARG A 1 112 ? 1.046 -2.475 -19.989 1.00 96.69 112 ARG A O 1
ATOM 898 N N . GLY A 1 113 ? -0.826 -2.348 -18.735 1.00 96.50 113 GLY A N 1
ATOM 899 C CA . GLY A 1 113 ? -0.899 -0.884 -18.680 1.00 96.50 113 GLY A CA 1
ATOM 900 C C . GLY A 1 113 ? 0.349 -0.221 -18.086 1.00 96.50 113 GLY A C 1
ATOM 901 O O . GLY A 1 113 ? 0.678 0.903 -18.449 1.00 96.50 113 GLY A O 1
ATOM 902 N N . THR A 1 114 ? 1.134 -0.931 -17.262 1.00 96.81 114 THR A N 1
ATOM 903 C CA . THR A 1 114 ? 2.431 -0.408 -16.786 1.00 96.81 114 THR A CA 1
ATOM 904 C C . THR A 1 114 ? 3.461 -0.190 -17.902 1.00 96.81 114 THR A C 1
ATOM 906 O O . THR A 1 114 ? 4.462 0.483 -17.678 1.00 96.81 114 THR A O 1
ATOM 909 N N . LEU A 1 115 ? 3.252 -0.720 -19.110 1.00 97.62 115 LEU A N 1
ATOM 910 C CA . LEU A 1 115 ? 4.145 -0.464 -20.240 1.00 97.62 115 LEU A CA 1
ATOM 911 C C . LEU A 1 115 ? 3.837 0.863 -20.946 1.00 97.62 115 LEU A C 1
ATOM 913 O O . LEU A 1 115 ? 4.747 1.435 -21.544 1.00 97.62 115 LEU A O 1
ATOM 917 N N . ASP A 1 116 ? 2.621 1.405 -20.827 1.00 96.88 116 ASP A N 1
ATOM 918 C CA . ASP A 1 116 ? 2.240 2.622 -21.555 1.00 96.88 116 ASP A CA 1
ATOM 919 C C . ASP A 1 116 ? 3.073 3.843 -21.111 1.00 96.88 116 ASP A C 1
ATOM 921 O O . ASP A 1 116 ? 3.615 4.544 -21.978 1.00 96.88 116 ASP A O 1
ATOM 925 N N . PRO A 1 117 ? 3.287 4.092 -19.798 1.00 97.56 117 PRO A N 1
ATOM 926 C CA . PRO A 1 117 ? 4.203 5.142 -19.353 1.00 97.56 117 PRO A CA 1
ATOM 927 C C . PRO A 1 117 ? 5.662 4.867 -19.722 1.00 97.56 117 PRO A C 1
ATOM 929 O O . PRO A 1 117 ? 6.384 5.808 -20.032 1.00 97.56 117 PRO A O 1
ATOM 932 N N . VAL A 1 118 ? 6.100 3.602 -19.758 1.00 97.50 118 VAL A N 1
ATOM 933 C CA . VAL A 1 118 ? 7.472 3.245 -20.167 1.00 97.50 118 VAL A CA 1
ATOM 934 C C . VAL A 1 118 ? 7.711 3.617 -21.629 1.00 97.50 118 VAL A C 1
ATOM 936 O O . VAL A 1 118 ? 8.704 4.269 -21.957 1.00 97.50 118 VAL A O 1
ATOM 939 N N . GLU A 1 119 ? 6.784 3.250 -22.513 1.00 97.50 119 GLU A N 1
ATOM 940 C CA . GLU A 1 119 ? 6.845 3.619 -23.924 1.00 97.50 119 GLU A CA 1
ATOM 941 C C . GLU A 1 119 ? 6.771 5.130 -24.130 1.00 97.50 119 GLU A C 1
ATOM 943 O O . GLU A 1 119 ? 7.500 5.679 -24.959 1.00 97.50 119 GLU A O 1
ATOM 948 N N . LYS A 1 120 ? 5.896 5.811 -23.383 1.00 97.62 120 LYS A N 1
ATOM 949 C CA . LYS A 1 120 ? 5.773 7.267 -23.446 1.00 97.62 120 LYS A CA 1
ATOM 950 C C . LYS A 1 120 ? 7.075 7.948 -23.028 1.00 97.62 120 LYS A C 1
ATOM 952 O O . LYS A 1 120 ? 7.563 8.781 -23.785 1.00 97.62 120 LYS A O 1
ATOM 957 N N . SER A 1 121 ? 7.679 7.544 -21.911 1.00 97.00 121 SER A N 1
ATOM 958 C CA . SER A 1 121 ? 8.954 8.108 -21.462 1.00 97.00 121 SER A CA 1
ATOM 959 C C . SER A 1 121 ? 10.065 7.906 -22.495 1.00 97.00 121 SER A C 1
ATOM 961 O O . SER A 1 121 ? 10.817 8.846 -22.749 1.00 97.00 121 SER A O 1
ATOM 963 N N . LEU A 1 122 ? 10.153 6.740 -23.148 1.00 97.62 122 LEU A N 1
ATOM 964 C CA . LEU A 1 122 ? 11.132 6.505 -24.224 1.00 97.62 122 LEU A CA 1
ATOM 965 C C . LEU A 1 122 ? 10.913 7.426 -25.430 1.00 97.62 122 LEU A C 1
ATOM 967 O O . LEU A 1 122 ? 11.867 8.035 -25.918 1.00 97.62 122 LEU A O 1
ATOM 971 N N . ARG A 1 123 ? 9.659 7.568 -25.883 1.00 97.62 123 ARG A N 1
ATOM 972 C CA . ARG A 1 123 ? 9.306 8.476 -26.987 1.00 97.62 123 ARG A CA 1
ATOM 973 C C . ARG A 1 123 ? 9.651 9.926 -26.658 1.00 97.62 123 ARG A C 1
ATOM 975 O O . ARG A 1 123 ? 10.261 10.599 -27.485 1.00 97.62 123 ARG A O 1
ATOM 982 N N . ASP A 1 124 ? 9.306 10.380 -25.457 1.00 96.50 124 ASP A N 1
ATOM 983 C CA . ASP A 1 124 ? 9.532 11.759 -25.016 1.00 96.50 124 ASP A CA 1
ATOM 984 C C . ASP A 1 124 ? 11.034 12.051 -24.838 1.00 96.50 124 ASP A C 1
ATOM 986 O O . ASP A 1 124 ? 11.502 13.125 -25.215 1.00 96.50 124 ASP A O 1
ATOM 990 N N . ALA A 1 125 ? 11.812 11.066 -24.367 1.00 96.50 125 ALA A N 1
ATOM 991 C CA . ALA A 1 125 ? 13.275 11.147 -24.297 1.00 96.50 125 ALA A CA 1
ATOM 992 C C . ALA A 1 125 ? 13.960 11.030 -25.669 1.00 96.50 125 ALA A C 1
ATOM 994 O O . ALA A 1 125 ? 15.152 11.317 -25.773 1.00 96.50 125 ALA A O 1
ATOM 995 N N . LYS A 1 126 ? 13.229 10.615 -26.715 1.00 97.19 126 LYS A N 1
ATOM 996 C CA . LYS A 1 126 ? 13.756 10.314 -28.057 1.00 97.19 126 LYS A CA 1
ATOM 997 C C . LYS A 1 126 ? 14.889 9.284 -28.020 1.00 97.19 126 LYS A C 1
ATOM 999 O O . LYS A 1 126 ? 15.892 9.436 -28.716 1.00 97.19 126 LYS A O 1
ATOM 1004 N N . LEU A 1 127 ? 14.725 8.256 -27.190 1.00 95.94 127 LEU A N 1
ATOM 1005 C CA . LEU A 1 127 ? 15.692 7.174 -27.029 1.00 95.94 127 LEU A CA 1
ATOM 1006 C C . LEU A 1 127 ? 15.084 5.838 -27.438 1.00 95.94 127 LEU A C 1
ATOM 1008 O O . LEU A 1 127 ? 13.940 5.520 -27.108 1.00 95.94 127 LEU A O 1
ATOM 1012 N N . ASP A 1 128 ? 15.899 5.025 -28.094 1.00 95.50 128 ASP A N 1
ATOM 1013 C CA . ASP A 1 128 ? 15.596 3.627 -28.339 1.00 95.50 128 ASP A CA 1
ATOM 1014 C C . ASP A 1 128 ? 15.865 2.781 -27.091 1.00 95.50 128 ASP A C 1
ATOM 1016 O O . ASP A 1 128 ? 16.749 3.064 -26.280 1.00 95.50 128 ASP A O 1
ATOM 1020 N N . LYS A 1 129 ? 15.153 1.655 -26.975 1.00 94.62 129 LYS A N 1
ATOM 1021 C CA . LYS A 1 129 ? 15.296 0.702 -25.858 1.00 94.62 129 LYS A CA 1
ATOM 1022 C C . LYS A 1 129 ? 16.742 0.251 -25.626 1.00 94.62 129 LYS A C 1
ATOM 1024 O O . LYS A 1 129 ? 17.136 0.017 -24.489 1.00 94.62 129 LYS A O 1
ATOM 1029 N N . ALA A 1 130 ? 17.520 0.120 -26.702 1.00 95.12 130 ALA A N 1
ATOM 1030 C CA . ALA A 1 130 ? 18.916 -0.308 -26.653 1.00 95.12 130 ALA A CA 1
ATOM 1031 C C . ALA A 1 130 ? 19.844 0.725 -25.989 1.00 95.12 130 ALA A C 1
ATOM 1033 O O . ALA A 1 130 ? 20.907 0.353 -25.505 1.00 95.12 130 ALA A O 1
ATOM 1034 N N . GLN A 1 131 ? 19.439 1.999 -25.947 1.00 95.75 131 GLN A N 1
ATOM 1035 C CA . GLN A 1 131 ? 20.211 3.090 -25.347 1.00 95.75 131 GLN A CA 1
ATOM 1036 C C . GLN A 1 131 ? 20.003 3.202 -23.830 1.00 95.75 131 GLN A C 1
ATOM 1038 O O . GLN A 1 131 ? 20.687 3.981 -23.171 1.00 95.75 131 GLN A O 1
ATOM 1043 N N . ILE A 1 132 ? 19.069 2.437 -23.257 1.00 96.75 132 ILE A N 1
ATOM 1044 C CA . ILE A 1 132 ? 18.901 2.360 -21.807 1.00 96.75 132 ILE A CA 1
ATOM 1045 C C . ILE A 1 132 ? 19.981 1.446 -21.240 1.00 96.75 132 ILE A C 1
ATOM 1047 O O . ILE A 1 132 ? 20.003 0.249 -21.525 1.00 96.75 132 ILE A O 1
ATOM 1051 N N . HIS A 1 133 ? 20.878 2.004 -20.433 1.00 94.62 133 HIS A N 1
ATOM 1052 C CA . HIS A 1 133 ? 21.984 1.263 -19.826 1.00 94.62 133 HIS A CA 1
ATOM 1053 C C . HIS A 1 133 ? 21.478 0.358 -18.701 1.00 94.62 133 HIS A C 1
ATOM 1055 O O . HIS A 1 133 ? 21.569 -0.865 -18.823 1.00 94.62 133 HIS A O 1
ATOM 1061 N N . ASP A 1 134 ? 20.813 0.950 -17.709 1.00 93.94 134 ASP A N 1
ATOM 1062 C CA . ASP A 1 134 ? 20.310 0.283 -16.510 1.00 93.94 134 ASP A CA 1
ATOM 1063 C C . ASP A 1 134 ? 18.822 0.553 -16.284 1.00 93.94 134 ASP A C 1
ATOM 1065 O O . ASP A 1 134 ? 18.296 1.605 -16.650 1.00 93.94 134 ASP A O 1
ATOM 1069 N N . ILE A 1 135 ? 18.141 -0.401 -15.645 1.00 95.62 135 ILE A N 1
ATOM 1070 C CA . ILE A 1 135 ? 16.733 -0.279 -15.253 1.00 95.62 135 ILE A CA 1
ATOM 1071 C C . ILE A 1 135 ? 16.640 -0.435 -13.743 1.00 95.62 135 ILE A C 1
ATOM 1073 O O . ILE A 1 135 ? 16.819 -1.534 -13.222 1.00 95.62 135 ILE A O 1
ATOM 1077 N N . VAL A 1 136 ? 16.327 0.653 -13.045 1.00 93.50 136 VAL A N 1
ATOM 1078 C CA . VAL A 1 136 ? 16.180 0.663 -11.587 1.00 93.50 136 VAL A CA 1
ATOM 1079 C C . VAL A 1 136 ? 14.707 0.524 -11.211 1.00 93.50 136 VAL A C 1
ATOM 1081 O O . VAL A 1 136 ? 13.851 1.246 -11.719 1.00 93.50 136 VAL A O 1
ATOM 1084 N N . LEU A 1 137 ? 14.405 -0.406 -10.305 1.00 93.88 137 LEU A N 1
ATOM 1085 C CA . LEU A 1 137 ? 13.054 -0.621 -9.792 1.00 93.88 137 LEU A CA 1
ATOM 1086 C C . LEU A 1 137 ? 12.849 0.109 -8.466 1.00 93.88 137 LEU A C 1
ATOM 1088 O O . LEU A 1 137 ? 13.566 -0.137 -7.501 1.00 93.88 137 LEU A O 1
ATOM 1092 N N . VAL A 1 138 ? 11.819 0.953 -8.403 1.00 92.44 138 VAL A N 1
ATOM 1093 C CA . VAL A 1 138 ? 11.457 1.698 -7.190 1.00 92.44 138 VAL A CA 1
ATOM 1094 C C . VAL A 1 138 ? 9.967 1.546 -6.876 1.00 92.44 138 VAL A C 1
ATOM 1096 O O . VAL A 1 138 ? 9.109 1.572 -7.770 1.00 92.44 138 VAL A O 1
ATOM 1099 N N . GLY A 1 139 ? 9.663 1.394 -5.587 1.00 91.81 139 GLY A N 1
ATOM 1100 C CA . GLY A 1 139 ? 8.336 1.170 -5.020 1.00 91.81 139 GLY A CA 1
ATOM 1101 C C . GLY A 1 139 ? 7.996 -0.312 -4.836 1.00 91.81 139 GLY A C 1
ATOM 1102 O O . GLY A 1 139 ? 8.261 -1.144 -5.707 1.00 91.81 139 GLY A O 1
ATOM 1103 N N . GLY A 1 140 ? 7.373 -0.652 -3.704 1.00 92.50 140 GLY A N 1
ATOM 1104 C CA . GLY A 1 140 ? 7.158 -2.040 -3.274 1.00 92.50 140 GLY A CA 1
ATOM 1105 C C . GLY A 1 140 ? 6.373 -2.928 -4.247 1.00 92.50 140 GLY A C 1
ATOM 1106 O O . GLY A 1 140 ? 6.616 -4.133 -4.318 1.00 92.50 140 GLY A O 1
ATOM 1107 N N . SER A 1 141 ? 5.490 -2.359 -5.072 1.00 95.94 141 SER A N 1
ATOM 1108 C CA . SER A 1 141 ? 4.733 -3.116 -6.082 1.00 95.94 141 SER A CA 1
ATOM 1109 C C . SER A 1 141 ? 5.610 -3.621 -7.240 1.00 95.94 141 SER A C 1
ATOM 1111 O O . SER A 1 141 ? 5.228 -4.560 -7.935 1.00 95.94 141 SER A O 1
ATOM 1113 N N . THR A 1 142 ? 6.823 -3.082 -7.422 1.00 95.81 142 THR A N 1
ATOM 1114 C CA . THR A 1 142 ? 7.811 -3.622 -8.381 1.00 95.81 142 THR A CA 1
ATOM 1115 C C . THR A 1 142 ? 8.368 -4.989 -7.972 1.00 95.81 142 THR A C 1
ATOM 1117 O O . THR A 1 142 ? 8.980 -5.673 -8.792 1.00 95.81 142 THR A O 1
ATOM 1120 N N . ARG A 1 143 ? 8.129 -5.441 -6.731 1.00 95.06 143 ARG A N 1
ATOM 1121 C CA . ARG A 1 143 ? 8.494 -6.789 -6.260 1.00 95.06 143 ARG A CA 1
ATOM 1122 C C . ARG A 1 143 ? 7.653 -7.896 -6.912 1.00 95.06 143 ARG A C 1
ATOM 1124 O O . ARG A 1 143 ? 8.017 -9.063 -6.806 1.00 95.06 143 ARG A O 1
ATOM 1131 N N . ILE A 1 144 ? 6.546 -7.554 -7.581 1.00 97.31 144 ILE A N 1
ATOM 1132 C CA . ILE A 1 144 ? 5.674 -8.519 -8.262 1.00 97.31 144 ILE A CA 1
ATOM 1133 C C . ILE A 1 144 ? 6.431 -9.153 -9.449 1.00 97.31 144 ILE A C 1
ATOM 1135 O O . ILE A 1 144 ? 6.793 -8.436 -10.388 1.00 97.31 144 ILE A O 1
ATOM 1139 N N . PRO A 1 145 ? 6.619 -10.492 -9.483 1.00 97.12 145 PRO A N 1
ATOM 1140 C CA . PRO A 1 145 ? 7.405 -11.160 -10.524 1.00 97.12 145 PRO A CA 1
ATOM 1141 C C . PRO A 1 145 ? 6.910 -10.895 -11.947 1.00 97.12 145 PRO A C 1
ATOM 1143 O O . PRO A 1 145 ? 7.709 -10.745 -12.869 1.00 97.12 145 PRO A O 1
ATOM 1146 N N . LYS A 1 146 ? 5.589 -10.797 -12.139 1.00 98.00 146 LYS A N 1
ATOM 1147 C CA . LYS A 1 146 ? 5.000 -10.528 -13.453 1.00 98.00 146 LYS A CA 1
ATOM 1148 C C . LYS A 1 146 ? 5.339 -9.138 -13.989 1.00 98.00 146 LYS A C 1
ATOM 1150 O O . LYS A 1 146 ? 5.601 -9.025 -15.182 1.00 98.00 146 LYS A O 1
ATOM 1155 N N . ILE A 1 147 ? 5.377 -8.119 -13.128 1.00 97.38 147 ILE A N 1
ATOM 1156 C CA . ILE A 1 147 ? 5.784 -6.755 -13.498 1.00 97.38 147 ILE A CA 1
ATOM 1157 C C . ILE A 1 147 ? 7.251 -6.747 -13.929 1.00 97.38 147 ILE A C 1
ATOM 1159 O O . ILE A 1 147 ? 7.570 -6.242 -15.001 1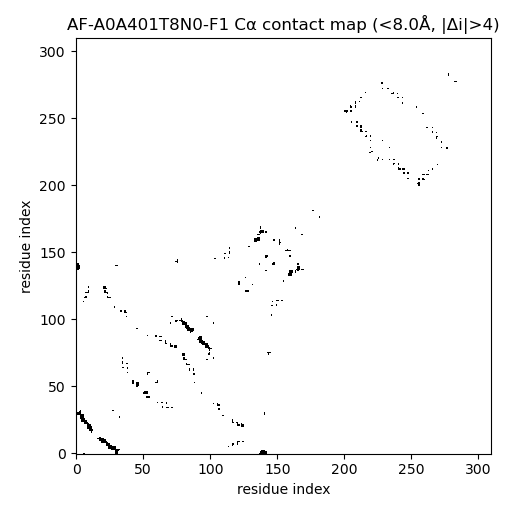.00 97.38 147 ILE A O 1
ATOM 1163 N N . GLN A 1 148 ? 8.130 -7.380 -13.143 1.00 97.06 148 GLN A N 1
ATOM 1164 C CA . GLN A 1 148 ? 9.550 -7.508 -13.489 1.00 97.06 148 GLN A CA 1
ATOM 1165 C C . GLN A 1 148 ? 9.729 -8.206 -14.836 1.00 97.06 148 GLN A C 1
ATOM 1167 O O . GLN A 1 148 ? 10.431 -7.698 -15.703 1.00 97.06 148 GLN A O 1
ATOM 1172 N N . LYS A 1 149 ? 9.035 -9.329 -15.040 1.00 97.56 149 LYS A N 1
ATOM 1173 C CA . LYS A 1 149 ? 9.105 -10.080 -16.291 1.00 97.56 149 LYS A CA 1
ATOM 1174 C C . LYS A 1 149 ? 8.629 -9.261 -17.491 1.00 97.56 149 LYS A C 1
ATOM 1176 O O . LYS A 1 149 ? 9.312 -9.244 -18.502 1.00 97.56 149 LYS A O 1
ATOM 1181 N N . LEU A 1 150 ? 7.494 -8.565 -17.382 1.00 97.69 150 LEU A N 1
ATOM 1182 C CA . LEU A 1 150 ? 6.992 -7.714 -18.467 1.00 97.69 150 LEU A CA 1
ATOM 1183 C C . LEU A 1 150 ? 7.997 -6.624 -18.843 1.00 97.69 150 LEU A C 1
ATOM 1185 O O . LEU A 1 150 ? 8.205 -6.373 -20.026 1.00 97.69 150 LEU A O 1
ATOM 1189 N N . LEU A 1 151 ? 8.642 -6.012 -17.848 1.00 97.00 151 LEU A N 1
ATOM 1190 C CA . LEU A 1 151 ? 9.652 -4.989 -18.081 1.00 97.00 151 LEU A CA 1
ATOM 1191 C C . LEU A 1 151 ? 10.922 -5.570 -18.722 1.00 97.00 151 LEU A C 1
ATOM 1193 O O . LEU A 1 151 ? 11.435 -4.997 -19.678 1.00 97.00 151 LEU A O 1
ATOM 1197 N N . GLN A 1 152 ? 11.399 -6.727 -18.252 1.00 96.94 152 GLN A N 1
ATOM 1198 C CA . GLN A 1 152 ? 12.532 -7.437 -18.862 1.00 96.94 152 GLN A CA 1
ATOM 1199 C C . GLN A 1 152 ? 12.241 -7.805 -20.313 1.00 96.94 152 GLN A C 1
ATOM 1201 O O . GLN A 1 152 ? 13.036 -7.487 -21.193 1.00 96.94 152 GLN A O 1
ATOM 1206 N N . ASP A 1 153 ? 11.088 -8.425 -20.570 1.00 97.25 153 ASP A N 1
ATOM 1207 C CA . ASP A 1 153 ? 10.648 -8.806 -21.912 1.00 97.25 153 ASP A CA 1
ATOM 1208 C C . ASP A 1 153 ? 10.558 -7.561 -22.815 1.00 97.25 153 ASP A C 1
ATOM 1210 O O . ASP A 1 153 ? 11.024 -7.577 -23.954 1.00 97.25 153 ASP A O 1
ATOM 1214 N N . PHE A 1 154 ? 10.034 -6.445 -22.291 1.00 97.25 154 PHE A N 1
ATOM 1215 C CA . PHE A 1 154 ? 9.946 -5.180 -23.018 1.00 97.25 154 PHE A CA 1
ATOM 1216 C C . PHE A 1 154 ? 11.321 -4.613 -23.400 1.00 97.25 154 PHE A C 1
ATO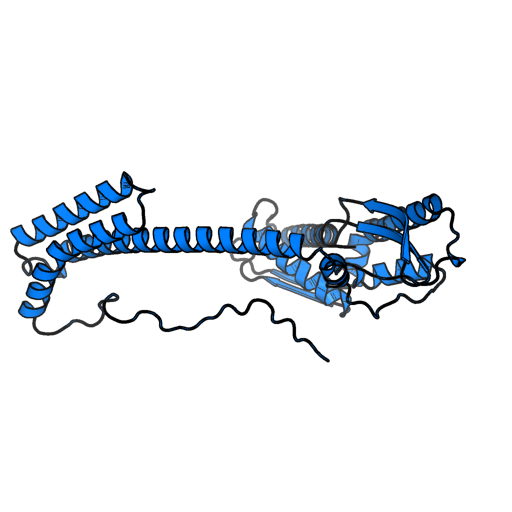M 1218 O O . PHE A 1 154 ? 11.447 -4.048 -24.489 1.00 97.25 154 PHE A O 1
ATOM 1225 N N . PHE A 1 155 ? 12.336 -4.777 -22.547 1.00 97.00 155 PHE A N 1
ATOM 1226 C CA . PHE A 1 155 ? 13.728 -4.382 -22.789 1.00 97.00 155 PHE A CA 1
ATOM 1227 C C . PHE A 1 155 ? 14.603 -5.540 -23.304 1.00 97.00 155 PHE A C 1
ATOM 1229 O O . PHE A 1 155 ? 15.808 -5.577 -23.052 1.00 97.00 155 PHE A O 1
ATOM 1236 N N . ASN A 1 156 ? 14.015 -6.475 -24.058 1.00 95.62 156 ASN A N 1
ATOM 1237 C CA . ASN A 1 156 ? 14.716 -7.558 -24.759 1.00 95.62 156 ASN A CA 1
ATOM 1238 C C . ASN A 1 156 ? 15.577 -8.446 -23.837 1.00 95.62 156 ASN A C 1
ATOM 1240 O O . ASN A 1 156 ? 16.671 -8.867 -24.208 1.00 95.62 156 ASN A O 1
ATOM 1244 N N . GLY A 1 157 ? 15.094 -8.717 -22.624 1.00 94.38 157 GLY A N 1
ATOM 1245 C CA . GLY A 1 157 ? 15.765 -9.562 -21.636 1.00 94.38 157 GLY A CA 1
ATOM 1246 C C . GLY A 1 157 ? 16.838 -8.856 -20.804 1.00 94.38 157 GLY A C 1
ATOM 1247 O O . GLY A 1 157 ? 17.546 -9.532 -20.061 1.00 94.38 157 GLY A O 1
ATOM 1248 N N . LYS A 1 158 ? 16.967 -7.524 -20.897 1.00 95.31 158 LYS A N 1
ATOM 1249 C CA . LYS A 1 158 ? 17.897 -6.744 -20.065 1.00 95.31 158 LYS A CA 1
ATOM 1250 C C . LYS A 1 158 ? 17.673 -7.028 -18.576 1.00 95.31 158 LYS A C 1
ATOM 1252 O O . LYS A 1 158 ? 16.536 -7.066 -18.099 1.00 95.31 158 LYS A O 1
ATOM 1257 N N . GLU A 1 159 ? 18.763 -7.218 -17.839 1.00 94.19 159 GLU A N 1
ATOM 1258 C CA . GLU A 1 159 ? 18.699 -7.441 -16.397 1.00 94.19 159 GLU A CA 1
ATOM 1259 C C . GLU A 1 159 ? 18.187 -6.195 -15.665 1.00 94.19 159 GLU A C 1
ATOM 1261 O O . GLU A 1 159 ? 18.523 -5.062 -16.006 1.00 94.19 159 GLU A O 1
ATOM 1266 N N . LEU A 1 160 ? 17.342 -6.415 -14.655 1.00 94.44 160 LEU A N 1
ATOM 1267 C CA . LEU A 1 160 ? 16.836 -5.337 -13.811 1.00 94.44 160 LEU A CA 1
ATOM 1268 C C . LEU A 1 160 ? 17.815 -5.117 -12.668 1.00 94.44 160 LEU A C 1
ATOM 1270 O O . LEU A 1 160 ? 18.198 -6.073 -11.988 1.00 94.44 160 LEU A O 1
ATOM 1274 N N . ASN A 1 161 ? 18.159 -3.862 -12.417 1.00 90.00 161 ASN A N 1
ATOM 1275 C CA . ASN A 1 161 ? 19.019 -3.498 -11.313 1.00 90.00 161 ASN A CA 1
ATOM 1276 C C . ASN A 1 161 ? 18.254 -3.655 -9.985 1.00 90.00 161 ASN A C 1
ATOM 1278 O O . ASN A 1 161 ? 17.221 -3.021 -9.754 1.00 90.00 161 ASN A O 1
ATOM 1282 N N . LYS A 1 162 ? 18.776 -4.535 -9.125 1.00 85.88 162 LYS A N 1
ATOM 1283 C CA . LYS A 1 162 ? 18.233 -4.877 -7.801 1.00 85.88 162 LYS A CA 1
ATOM 1284 C C . LYS A 1 162 ? 19.160 -4.467 -6.652 1.00 85.88 162 LYS A C 1
ATOM 1286 O O . LYS A 1 162 ? 18.904 -4.866 -5.521 1.00 85.88 162 LYS A O 1
ATOM 1291 N N . SER A 1 163 ? 20.234 -3.718 -6.922 1.00 79.12 163 SER A N 1
ATOM 1292 C CA . SER A 1 163 ? 21.162 -3.264 -5.874 1.00 79.12 163 SER A CA 1
ATOM 1293 C C . SER A 1 163 ? 20.565 -2.166 -4.992 1.00 79.12 163 SER A C 1
ATOM 1295 O O . SER A 1 163 ? 21.069 -1.903 -3.906 1.00 79.12 163 SER A O 1
ATOM 1297 N N . ILE A 1 164 ? 19.476 -1.544 -5.445 1.00 81.00 164 ILE A N 1
ATOM 1298 C CA . ILE A 1 164 ? 18.769 -0.479 -4.744 1.00 81.00 164 ILE A CA 1
ATOM 1299 C C . ILE A 1 164 ? 17.526 -1.062 -4.069 1.00 81.00 164 ILE A C 1
ATOM 1301 O O . ILE A 1 164 ? 16.723 -1.735 -4.719 1.00 81.00 164 ILE A O 1
ATOM 1305 N N . ASN A 1 165 ? 17.342 -0.780 -2.775 1.00 79.75 165 ASN A N 1
ATOM 1306 C CA . ASN A 1 165 ? 16.137 -1.175 -2.050 1.00 79.75 165 ASN A CA 1
ATOM 1307 C C . ASN A 1 165 ? 14.923 -0.367 -2.558 1.00 79.75 165 ASN A C 1
ATOM 1309 O O . ASN A 1 165 ? 14.887 0.851 -2.358 1.00 79.75 165 ASN A O 1
ATOM 1313 N N . PRO A 1 166 ? 13.904 -1.003 -3.174 1.00 81.50 166 PRO A N 1
ATOM 1314 C CA . PRO A 1 166 ? 12.792 -0.281 -3.791 1.00 81.50 166 PRO A CA 1
ATOM 1315 C C . PRO A 1 166 ? 11.963 0.568 -2.822 1.00 81.50 166 PRO A C 1
ATOM 1317 O O . PRO A 1 166 ? 11.311 1.508 -3.273 1.00 81.50 166 PRO A O 1
ATOM 1320 N N . ASP A 1 167 ? 11.953 0.231 -1.530 1.00 76.62 167 ASP A N 1
ATOM 1321 C CA . ASP A 1 167 ? 11.130 0.917 -0.526 1.00 76.62 167 ASP A CA 1
ATOM 1322 C C . ASP A 1 167 ? 11.834 2.148 0.072 1.00 76.62 167 ASP A C 1
ATOM 1324 O O . ASP A 1 167 ? 11.172 3.084 0.513 1.00 76.62 167 ASP A O 1
ATOM 1328 N N . GLU A 1 168 ? 13.167 2.186 0.031 1.00 74.69 168 GLU A N 1
ATOM 1329 C CA . GLU A 1 168 ? 13.973 3.233 0.672 1.00 74.69 168 GLU A CA 1
ATOM 1330 C C . GLU A 1 168 ? 14.626 4.181 -0.338 1.00 74.69 168 GLU A C 1
ATOM 1332 O O . GLU A 1 168 ? 14.987 5.297 0.020 1.00 74.69 168 GLU A O 1
ATOM 1337 N N . ALA A 1 169 ? 14.745 3.783 -1.611 1.00 77.69 169 ALA A N 1
ATOM 1338 C CA . ALA A 1 169 ? 15.425 4.564 -2.649 1.00 77.69 169 ALA A CA 1
ATOM 1339 C C . ALA A 1 169 ? 14.934 6.017 -2.743 1.00 77.69 169 ALA A C 1
ATOM 1341 O O . ALA A 1 169 ? 15.734 6.943 -2.869 1.00 77.69 169 ALA A O 1
ATOM 1342 N N . VAL A 1 170 ? 13.613 6.215 -2.656 1.00 78.88 170 VAL A N 1
ATOM 1343 C CA . VAL A 1 170 ? 13.003 7.552 -2.692 1.00 78.88 170 VAL A CA 1
ATOM 1344 C C . VAL A 1 170 ? 13.363 8.341 -1.437 1.00 78.88 170 VAL A C 1
ATOM 1346 O O . VAL A 1 170 ? 13.731 9.506 -1.544 1.00 78.88 170 VAL A O 1
ATOM 1349 N N . ALA A 1 171 ? 13.301 7.711 -0.261 1.00 75.25 171 ALA A N 1
ATOM 1350 C CA . ALA A 1 171 ? 13.621 8.354 1.009 1.00 75.25 171 ALA A CA 1
ATOM 1351 C C . ALA A 1 171 ? 15.107 8.734 1.095 1.00 75.25 171 ALA A C 1
ATOM 1353 O O . ALA A 1 171 ? 15.418 9.855 1.476 1.00 75.25 171 ALA A O 1
ATOM 1354 N N . TYR A 1 172 ? 16.021 7.862 0.659 1.00 72.38 172 TYR A N 1
ATOM 1355 C CA . TYR A 1 172 ? 17.452 8.172 0.578 1.00 72.38 172 TYR A CA 1
ATOM 1356 C C . TYR A 1 172 ? 17.751 9.295 -0.421 1.00 72.38 172 TYR A C 1
ATOM 1358 O O . TYR A 1 172 ? 18.569 10.169 -0.137 1.00 72.38 172 TYR A O 1
ATOM 1366 N N . GLY A 1 173 ? 17.074 9.309 -1.575 1.00 66.88 173 GLY A N 1
ATOM 1367 C CA . GLY A 1 173 ? 17.188 10.397 -2.548 1.00 66.88 173 GLY A CA 1
ATOM 1368 C C . GLY A 1 173 ? 16.670 11.732 -2.003 1.00 66.88 173 GLY A C 1
ATOM 1369 O O . GLY A 1 173 ? 17.303 12.765 -2.212 1.00 66.88 173 GLY A O 1
ATOM 1370 N N . ALA A 1 174 ? 15.561 11.698 -1.259 1.00 66.06 174 ALA A N 1
ATOM 1371 C CA . ALA A 1 174 ? 14.973 12.856 -0.589 1.00 66.06 174 ALA A CA 1
ATOM 1372 C C . ALA A 1 174 ? 15.749 13.284 0.667 1.00 66.06 174 ALA A C 1
ATOM 1374 O O . ALA A 1 174 ? 15.714 14.451 1.025 1.00 66.06 174 ALA A O 1
ATOM 1375 N N . GLY A 1 175 ? 16.514 12.398 1.309 1.00 56.25 175 GLY A N 1
ATOM 1376 C CA . GLY A 1 175 ? 17.374 12.719 2.456 1.00 56.25 175 GLY A CA 1
ATOM 1377 C C . GLY A 1 175 ? 18.475 13.744 2.154 1.00 56.25 175 GLY A C 1
ATOM 1378 O O . GLY A 1 175 ? 19.166 14.191 3.061 1.00 56.25 175 GLY A O 1
ATOM 1379 N N . ARG A 1 176 ? 18.616 14.152 0.886 1.00 55.72 176 ARG A N 1
ATOM 1380 C CA . ARG A 1 176 ? 19.423 15.290 0.426 1.00 55.72 176 ARG A CA 1
ATOM 1381 C C . ARG A 1 176 ? 18.680 16.635 0.469 1.00 55.72 176 ARG A C 1
ATOM 1383 O O . ARG A 1 176 ? 19.104 17.572 -0.205 1.00 55.72 176 ARG A O 1
ATOM 1390 N N . LEU A 1 177 ? 17.582 16.733 1.221 1.00 58.06 177 LEU A N 1
ATOM 1391 C CA . LEU A 1 177 ? 16.988 18.016 1.610 1.00 58.06 177 LEU A CA 1
ATOM 1392 C C . LEU A 1 177 ? 18.062 18.909 2.240 1.00 58.06 177 LEU A C 1
ATOM 1394 O O . LEU A 1 177 ? 18.975 18.419 2.914 1.00 58.06 177 LEU A O 1
ATOM 1398 N N . SER A 1 178 ? 17.978 20.219 2.002 1.00 63.16 178 SER A N 1
ATOM 1399 C CA . SER A 1 178 ? 18.946 21.139 2.594 1.00 63.16 178 SER A CA 1
ATOM 1400 C C . SER A 1 178 ? 18.841 21.088 4.122 1.00 63.16 178 SER A C 1
ATOM 1402 O O . SER A 1 178 ? 17.791 20.753 4.682 1.00 63.16 178 SER A O 1
ATOM 1404 N N . LYS A 1 179 ? 19.931 21.417 4.825 1.00 64.38 179 LYS A N 1
ATOM 1405 C CA . LYS A 1 179 ? 19.947 21.413 6.296 1.00 64.38 179 LYS A CA 1
ATOM 1406 C C . LYS A 1 179 ? 18.812 22.277 6.864 1.00 64.38 179 LYS A C 1
ATOM 1408 O O . LYS A 1 179 ? 18.184 21.901 7.848 1.00 64.38 179 LYS A O 1
ATOM 1413 N N . GLU A 1 180 ? 18.503 23.380 6.190 1.00 73.75 180 GLU A N 1
ATOM 1414 C CA . GLU A 1 180 ? 17.434 24.312 6.547 1.00 73.75 180 GLU A CA 1
ATOM 1415 C C . GLU A 1 180 ? 16.030 23.703 6.376 1.00 73.75 180 GLU A C 1
ATOM 1417 O O . GLU A 1 180 ? 15.141 23.949 7.191 1.00 73.75 180 GLU A O 1
ATOM 1422 N N . GLU A 1 181 ? 15.808 22.893 5.337 1.00 68.56 181 GLU A N 1
ATOM 1423 C CA . GLU A 1 181 ? 14.525 22.215 5.118 1.00 68.56 181 GLU A CA 1
ATOM 1424 C C . GLU A 1 181 ? 14.293 21.103 6.141 1.00 68.56 181 GLU A C 1
ATOM 1426 O O . GLU A 1 181 ? 13.184 20.985 6.664 1.00 68.56 181 GLU A O 1
ATOM 1431 N N . ILE A 1 182 ? 15.342 20.344 6.478 1.00 69.12 182 ILE A N 1
ATOM 1432 C CA . ILE A 1 182 ? 15.297 19.324 7.532 1.00 69.12 182 ILE A CA 1
ATOM 1433 C C . ILE A 1 182 ? 15.002 19.980 8.883 1.00 69.12 182 ILE A C 1
ATOM 1435 O O . ILE A 1 182 ? 14.099 19.534 9.586 1.00 69.12 182 ILE A O 1
ATOM 1439 N N . GLU A 1 183 ? 15.700 21.065 9.232 1.00 74.19 183 GLU A N 1
ATOM 1440 C CA . GLU A 1 183 ? 15.465 21.789 10.487 1.00 74.19 183 GLU A CA 1
ATOM 1441 C C . GLU A 1 183 ? 14.028 22.319 10.582 1.00 74.19 183 GLU A C 1
ATOM 1443 O O . GLU A 1 183 ? 13.390 22.151 11.621 1.00 74.19 183 GLU A O 1
ATOM 1448 N N . ARG A 1 184 ? 13.469 22.877 9.497 1.00 79.75 184 ARG A N 1
ATOM 1449 C CA . ARG A 1 184 ? 12.062 23.312 9.471 1.00 79.75 184 ARG A CA 1
ATOM 1450 C C . ARG A 1 184 ? 11.098 22.141 9.671 1.00 79.75 184 ARG A C 1
ATOM 1452 O O . ARG A 1 184 ? 10.167 22.255 10.463 1.00 79.75 184 ARG A O 1
ATOM 1459 N N . MET A 1 185 ? 11.308 21.022 8.974 1.00 73.12 185 MET A N 1
ATOM 1460 C CA . MET A 1 185 ? 10.440 19.841 9.087 1.00 73.12 185 MET A CA 1
ATOM 1461 C C . MET A 1 185 ? 10.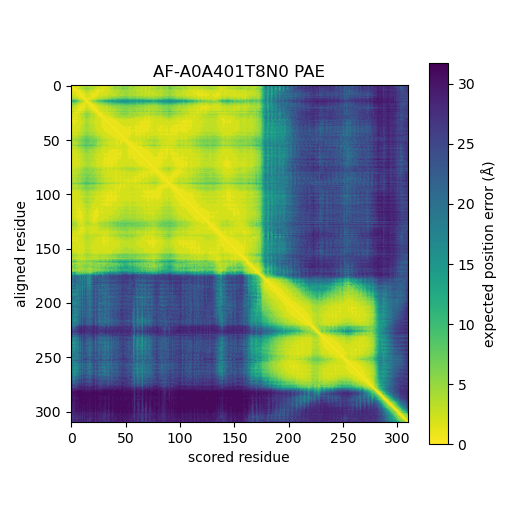504 19.214 10.484 1.00 73.12 185 MET A C 1
ATOM 1463 O O . MET A 1 185 ? 9.472 18.813 11.018 1.00 73.12 185 MET A O 1
ATOM 1467 N N . VAL A 1 186 ? 11.692 19.165 11.093 1.00 77.81 186 VAL A N 1
ATOM 1468 C CA . VAL A 1 186 ? 11.874 18.686 12.470 1.00 77.81 186 VAL A CA 1
ATOM 1469 C C . VAL A 1 186 ? 11.188 19.626 13.459 1.00 77.81 186 VAL A C 1
ATOM 1471 O O . VAL A 1 186 ? 10.447 19.147 14.309 1.00 77.81 186 VAL A O 1
ATOM 1474 N N . GLN A 1 187 ? 11.335 20.947 13.313 1.00 86.00 187 GLN A N 1
ATOM 1475 C CA . GLN A 1 187 ? 10.654 21.920 14.176 1.00 86.00 187 GLN A CA 1
ATOM 1476 C C . GLN A 1 187 ? 9.126 21.829 14.074 1.00 86.00 187 GLN A C 1
ATOM 1478 O O . GLN A 1 187 ? 8.435 21.878 15.091 1.00 86.00 187 GLN A O 1
ATOM 1483 N N . GLU A 1 188 ? 8.578 21.676 12.865 1.00 84.62 188 GLU A N 1
ATOM 1484 C CA . GLU A 1 188 ? 7.139 21.473 12.674 1.00 84.62 188 GLU A CA 1
ATOM 1485 C C . GLU A 1 188 ? 6.675 20.153 13.303 1.00 84.62 188 GLU A C 1
ATOM 1487 O O . GLU A 1 188 ? 5.677 20.138 14.023 1.00 84.62 188 GLU A O 1
ATOM 1492 N N . ALA A 1 189 ? 7.417 19.061 13.101 1.00 84.94 189 ALA A N 1
ATOM 1493 C CA . ALA A 1 189 ? 7.103 17.765 13.697 1.00 84.94 189 ALA A CA 1
ATOM 1494 C C . ALA A 1 189 ? 7.172 17.794 15.234 1.00 84.94 189 ALA A C 1
ATOM 1496 O O . ALA A 1 189 ? 6.295 17.240 15.896 1.00 84.94 189 ALA A O 1
ATOM 1497 N N . GLU A 1 190 ? 8.170 18.461 15.816 1.00 86.81 190 GLU A N 1
ATOM 1498 C CA . GLU A 1 190 ? 8.298 18.648 17.265 1.00 86.81 190 GLU A CA 1
ATOM 1499 C C . GLU A 1 190 ? 7.169 19.510 17.834 1.00 86.81 190 GLU A C 1
ATOM 1501 O O . GLU A 1 190 ? 6.629 19.193 18.899 1.00 86.81 190 GLU A O 1
ATOM 1506 N N . LYS A 1 191 ? 6.759 20.559 17.112 1.00 90.69 191 LYS A N 1
ATOM 1507 C CA . LYS A 1 191 ? 5.605 21.382 17.480 1.00 90.69 191 LYS A CA 1
ATOM 1508 C C . LYS A 1 191 ? 4.325 20.546 17.506 1.00 90.69 191 LYS A C 1
ATOM 1510 O O . LYS A 1 191 ? 3.647 20.542 18.529 1.00 90.69 191 LYS A O 1
ATOM 1515 N N . TYR A 1 192 ? 4.024 19.804 16.437 1.00 87.88 192 TYR A N 1
ATOM 1516 C CA . TYR A 1 192 ? 2.828 18.954 16.388 1.00 87.88 192 TYR A CA 1
ATOM 1517 C C . TYR A 1 192 ? 2.864 17.843 17.434 1.00 87.88 192 TYR A C 1
ATOM 1519 O O . TYR A 1 192 ? 1.857 17.587 18.081 1.00 87.88 192 TYR A O 1
ATOM 1527 N N . LYS A 1 193 ? 4.030 17.233 17.671 1.00 91.06 193 LYS A N 1
ATOM 1528 C CA . LYS A 1 193 ? 4.203 16.262 18.756 1.00 91.06 193 LYS A CA 1
ATOM 1529 C C . LYS A 1 193 ? 3.875 16.880 20.117 1.00 91.06 193 LYS A C 1
ATOM 1531 O O . LYS A 1 193 ? 3.178 16.263 20.913 1.00 91.06 193 LYS A O 1
ATOM 1536 N N . THR A 1 194 ? 4.350 18.098 20.369 1.00 91.56 194 THR A N 1
ATOM 1537 C CA . THR A 1 194 ? 4.076 18.818 21.620 1.00 91.56 194 THR A CA 1
ATOM 1538 C C . THR A 1 194 ? 2.589 19.144 21.764 1.00 91.56 194 THR A C 1
ATOM 1540 O O . THR A 1 194 ? 2.025 18.954 22.838 1.00 91.56 194 THR A O 1
ATOM 1543 N N . GLU A 1 195 ? 1.938 19.597 20.690 1.00 88.69 195 GLU A N 1
ATOM 1544 C CA . GLU A 1 195 ? 0.494 19.864 20.669 1.00 88.69 195 GLU A CA 1
ATOM 1545 C C . GLU A 1 195 ? -0.324 18.581 20.906 1.00 88.69 195 GLU A C 1
ATOM 1547 O O . GLU A 1 195 ? -1.250 18.583 21.721 1.00 88.69 195 GLU A O 1
ATOM 1552 N N . ASP A 1 196 ? 0.050 17.470 20.266 1.00 89.12 196 ASP A N 1
ATOM 1553 C CA . ASP A 1 196 ? -0.585 16.160 20.439 1.00 89.12 196 ASP A CA 1
ATOM 1554 C C . ASP A 1 196 ? -0.421 15.625 21.868 1.00 89.12 196 ASP A C 1
ATOM 1556 O O . ASP A 1 196 ? -1.380 15.111 22.454 1.00 89.12 196 ASP A O 1
ATOM 1560 N N . ASP A 1 197 ? 0.774 15.759 22.452 1.00 90.62 197 ASP A N 1
ATOM 1561 C CA . ASP A 1 197 ? 1.049 15.350 23.830 1.00 90.62 197 ASP A CA 1
ATOM 1562 C C . ASP A 1 197 ? 0.242 16.207 24.825 1.00 90.62 197 ASP A C 1
ATOM 1564 O O . ASP A 1 197 ? -0.404 15.660 25.722 1.00 90.62 197 ASP A O 1
ATOM 1568 N N . GLN A 1 198 ? 0.160 17.529 24.621 1.00 90.06 198 GLN A N 1
ATOM 1569 C CA . GLN A 1 198 ? -0.677 18.422 25.436 1.00 90.06 198 GLN A CA 1
ATOM 1570 C C . GLN A 1 198 ? -2.167 18.066 25.347 1.00 90.06 198 GLN A C 1
ATOM 1572 O O . GLN A 1 198 ? -2.850 17.989 26.372 1.00 90.06 198 GLN A O 1
ATOM 1577 N N . GLN A 1 199 ? -2.683 17.802 24.143 1.00 88.38 199 GLN A N 1
ATOM 1578 C CA . GLN A 1 199 ? -4.071 17.366 23.960 1.00 88.38 199 GLN A CA 1
ATOM 1579 C C . GLN A 1 199 ? -4.327 16.010 24.620 1.00 88.38 199 GLN A C 1
ATOM 1581 O O . GLN A 1 199 ? -5.356 15.821 25.271 1.00 88.38 199 GLN A O 1
ATOM 1586 N N . ARG A 1 200 ? -3.386 15.066 24.508 1.00 91.88 200 ARG A N 1
ATOM 1587 C CA . ARG A 1 200 ? -3.486 13.755 25.156 1.00 91.88 200 ARG A CA 1
ATOM 1588 C C . ARG A 1 200 ? -3.556 13.886 26.674 1.00 91.88 200 ARG A C 1
ATOM 1590 O O . ARG A 1 200 ? -4.422 13.263 27.289 1.00 91.88 200 ARG A O 1
ATOM 1597 N N . GLU A 1 201 ? -2.686 14.692 27.277 1.00 92.81 201 GLU A N 1
ATOM 1598 C CA . GLU A 1 201 ? -2.698 14.940 28.722 1.00 92.81 201 GLU A CA 1
ATOM 1599 C C . GLU A 1 201 ? -3.985 15.635 29.179 1.00 92.81 201 GLU A C 1
ATOM 1601 O O . GLU A 1 201 ? -4.574 15.246 30.188 1.00 92.81 201 GLU A O 1
ATOM 1606 N N . LYS A 1 202 ? -4.472 16.611 28.407 1.00 92.56 202 LYS A N 1
ATOM 1607 C CA . LYS A 1 202 ? -5.743 17.307 28.650 1.00 92.56 202 LYS A CA 1
ATOM 1608 C C . LYS A 1 202 ? -6.932 16.342 28.649 1.00 92.56 202 LYS A C 1
ATOM 1610 O O . LYS A 1 202 ? -7.744 16.354 29.574 1.00 92.56 202 LYS A O 1
ATOM 1615 N N . VAL A 1 203 ? -7.017 15.466 27.644 1.00 92.75 203 VAL A N 1
ATOM 1616 C CA . VAL A 1 203 ? -8.060 14.429 27.555 1.00 92.75 203 VAL A CA 1
ATOM 1617 C C . VAL A 1 203 ? -7.938 13.424 28.702 1.00 92.75 203 VAL A C 1
ATOM 1619 O O . VAL A 1 203 ? -8.952 13.026 29.274 1.00 92.75 203 VAL A O 1
ATOM 1622 N N . ALA A 1 204 ? -6.718 13.038 29.083 1.00 93.81 204 ALA A N 1
ATOM 1623 C CA . ALA A 1 204 ? -6.495 12.142 30.213 1.00 93.81 204 ALA A CA 1
ATOM 1624 C C . ALA A 1 204 ? -6.981 12.751 31.541 1.00 93.81 204 ALA A C 1
ATOM 1626 O O . ALA A 1 204 ? -7.684 12.069 32.286 1.00 93.81 204 ALA A O 1
ATOM 1627 N N . ALA A 1 205 ? -6.682 14.028 31.811 1.00 95.25 205 ALA A N 1
ATOM 1628 C CA . ALA A 1 205 ? -7.144 14.733 33.010 1.00 95.25 205 ALA A CA 1
ATOM 1629 C C . ALA A 1 205 ? -8.679 14.851 33.060 1.00 95.25 205 ALA A C 1
ATOM 1631 O O . ALA A 1 205 ? -9.291 14.572 34.092 1.00 95.25 205 ALA A O 1
ATOM 1632 N N . LYS A 1 206 ? -9.317 15.171 31.926 1.00 94.81 206 LYS A N 1
ATOM 1633 C CA . LYS A 1 206 ? -10.783 15.189 31.805 1.00 94.81 206 LYS A CA 1
ATOM 1634 C C . LYS A 1 206 ? -11.398 13.826 32.129 1.00 94.81 206 LYS A C 1
ATOM 1636 O O . LYS A 1 206 ? -12.291 13.740 32.969 1.00 94.81 206 LYS A O 1
ATOM 1641 N N . ASN A 1 207 ? -10.900 12.766 31.490 1.00 92.81 207 ASN A N 1
ATOM 1642 C CA . ASN A 1 207 ? -11.407 11.407 31.683 1.00 92.81 207 ASN A CA 1
ATOM 1643 C C . ASN A 1 207 ? -11.190 10.921 33.123 1.00 92.81 207 ASN A C 1
ATOM 1645 O O . ASN A 1 207 ? -12.032 10.197 33.654 1.00 92.81 207 ASN A O 1
ATOM 1649 N N . ALA A 1 208 ? -10.080 11.310 33.758 1.00 94.69 208 ALA A N 1
ATOM 1650 C CA . ALA A 1 208 ? -9.802 10.997 35.156 1.00 94.69 208 ALA A CA 1
ATOM 1651 C C . ALA A 1 208 ? -10.824 11.657 36.094 1.00 94.69 208 ALA A C 1
ATOM 1653 O O . ALA A 1 208 ? -11.405 10.967 36.934 1.00 94.69 208 ALA A O 1
ATOM 1654 N N . LEU A 1 209 ? -11.103 12.953 35.908 1.00 96.19 209 LEU A N 1
ATOM 1655 C CA . LEU A 1 209 ? -12.116 13.680 36.676 1.00 96.19 209 LEU A CA 1
ATOM 1656 C C . LEU A 1 209 ? -13.516 13.084 36.486 1.00 96.19 209 LEU A C 1
ATOM 1658 O O . LEU A 1 209 ? -14.219 12.824 37.463 1.00 96.19 209 LEU A O 1
ATOM 1662 N N . GLU A 1 210 ? -13.903 12.840 35.234 1.00 93.44 210 GLU A N 1
ATOM 1663 C CA . GLU A 1 210 ? -15.195 12.250 34.881 1.00 93.44 210 GLU A CA 1
ATOM 1664 C C . GLU A 1 210 ? -15.363 10.870 35.527 1.00 93.44 210 GLU A C 1
ATOM 1666 O O . GLU A 1 210 ? -16.342 10.617 36.234 1.00 93.44 210 GLU A O 1
ATOM 1671 N N . SER A 1 211 ? -14.359 10.003 35.374 1.00 94.88 211 SER A N 1
ATOM 1672 C CA . SER A 1 211 ? -14.356 8.666 35.972 1.00 94.88 211 SER A CA 1
ATOM 1673 C C . SER A 1 211 ? -14.435 8.726 37.494 1.00 94.88 211 SER A C 1
ATOM 1675 O O . SER A 1 211 ? -15.192 7.966 38.096 1.00 94.88 211 SER A O 1
ATOM 1677 N N . TYR A 1 212 ? -13.682 9.626 38.135 1.00 93.38 212 TYR A N 1
ATOM 1678 C CA . TYR A 1 212 ? -13.710 9.778 39.588 1.00 93.38 212 TYR A CA 1
ATOM 1679 C C . TYR A 1 212 ? -15.095 10.219 40.077 1.00 93.38 212 TYR A C 1
ATOM 1681 O O . TYR A 1 212 ? -15.635 9.596 40.990 1.00 93.38 212 TYR A O 1
ATOM 1689 N N . ALA A 1 213 ? -15.716 11.215 39.435 1.00 93.62 213 ALA A N 1
ATOM 1690 C CA . ALA A 1 213 ? -17.050 11.694 39.797 1.00 93.62 213 ALA A CA 1
ATOM 1691 C C . ALA A 1 213 ? -18.133 10.611 39.639 1.00 93.62 213 ALA A C 1
ATOM 1693 O O . ALA A 1 213 ? -18.936 10.406 40.554 1.00 93.62 213 ALA A O 1
ATOM 1694 N N . PHE A 1 214 ? -18.136 9.869 38.525 1.00 92.75 214 PHE A N 1
ATOM 1695 C CA . PHE A 1 214 ? -19.097 8.781 38.311 1.00 92.75 214 PHE A CA 1
ATOM 1696 C C . PHE A 1 214 ? -18.886 7.608 39.271 1.00 92.75 214 PHE A C 1
ATOM 1698 O O . PHE A 1 214 ? -19.853 7.120 39.858 1.00 92.75 214 PHE A O 1
ATOM 1705 N N . ASN A 1 215 ? -17.638 7.180 39.479 1.00 90.12 215 ASN A N 1
ATOM 1706 C CA . ASN A 1 215 ? -17.325 6.097 40.412 1.00 90.12 215 ASN A CA 1
ATOM 1707 C C . ASN A 1 215 ? -17.699 6.469 41.846 1.00 90.12 215 ASN A C 1
ATOM 1709 O O . ASN A 1 215 ? -18.231 5.639 42.587 1.00 90.12 215 ASN A O 1
ATOM 1713 N N . MET A 1 216 ? -17.451 7.719 42.240 1.00 88.31 216 MET A N 1
ATOM 1714 C CA . MET A 1 216 ? -17.789 8.195 43.573 1.00 88.31 216 MET A CA 1
ATOM 1715 C C . MET A 1 216 ? -19.296 8.196 43.802 1.00 88.31 216 MET A C 1
ATOM 1717 O O . MET A 1 216 ? -19.770 7.661 44.805 1.00 88.31 216 MET A O 1
ATOM 1721 N N . LYS A 1 217 ? -20.046 8.736 42.837 1.00 88.94 217 LYS A N 1
ATOM 1722 C CA . LYS A 1 217 ? -21.507 8.739 42.844 1.00 88.94 217 LYS A CA 1
ATOM 1723 C C . LYS A 1 217 ? -22.070 7.319 42.949 1.00 88.94 217 LYS A C 1
ATOM 1725 O O . LYS A 1 217 ? -22.851 7.045 43.856 1.00 88.94 217 LYS A O 1
ATOM 1730 N N . ALA A 1 218 ? -21.590 6.400 42.110 1.00 88.62 218 ALA A N 1
ATOM 1731 C CA . ALA A 1 218 ? -21.996 4.996 42.149 1.00 88.62 218 ALA A CA 1
ATOM 1732 C C . ALA A 1 218 ? -21.673 4.327 43.497 1.00 88.62 218 ALA A C 1
ATOM 1734 O O . ALA A 1 218 ? -22.486 3.571 44.021 1.00 88.62 218 ALA A O 1
ATOM 1735 N N . THR A 1 219 ? -20.515 4.641 44.089 1.00 85.81 219 THR A N 1
ATOM 1736 C CA . THR A 1 219 ? -20.108 4.101 45.394 1.00 85.81 219 THR A CA 1
ATOM 1737 C C . THR A 1 219 ? -21.070 4.542 46.495 1.00 85.81 219 THR A C 1
ATOM 1739 O O . THR A 1 219 ? -21.553 3.713 47.257 1.00 85.81 219 THR A O 1
ATOM 1742 N N . VAL A 1 220 ? -21.404 5.831 46.593 1.00 84.31 220 VAL A N 1
ATOM 1743 C CA . VAL A 1 220 ? -22.305 6.307 47.661 1.00 84.31 220 VAL A CA 1
ATOM 1744 C C . VAL A 1 220 ? -23.774 5.931 47.429 1.00 84.31 220 VAL A C 1
ATOM 1746 O O . VAL A 1 220 ? -24.564 5.894 48.379 1.00 84.31 220 VAL A O 1
ATOM 1749 N N . GLU A 1 221 ? -24.157 5.635 46.187 1.00 85.00 221 GLU A N 1
ATOM 1750 C CA . GLU A 1 221 ? -25.481 5.122 45.818 1.00 85.00 221 GLU A CA 1
ATOM 1751 C C . GLU A 1 221 ? -25.621 3.603 46.014 1.00 85.00 221 GLU A C 1
ATOM 1753 O O . GLU A 1 221 ? -26.752 3.119 46.057 1.00 85.00 221 GLU A O 1
ATOM 1758 N N . ASP A 1 222 ? -24.522 2.863 46.212 1.00 83.88 222 ASP A N 1
ATOM 1759 C CA . ASP A 1 222 ? -24.551 1.410 46.406 1.00 83.88 222 ASP A CA 1
ATOM 1760 C C . ASP A 1 222 ? -25.386 1.024 47.643 1.00 83.88 222 ASP A C 1
ATOM 1762 O O . ASP A 1 222 ? -25.137 1.447 48.779 1.00 83.88 222 ASP A O 1
ATOM 1766 N N . GLU A 1 223 ? -26.373 0.155 47.421 1.00 78.19 223 GLU A N 1
ATOM 1767 C CA . GLU A 1 223 ? -27.226 -0.455 48.443 1.00 78.19 223 GLU A CA 1
ATOM 1768 C C . GLU A 1 223 ? -26.411 -1.095 49.583 1.00 78.19 223 GLU A C 1
ATOM 1770 O O . GLU A 1 223 ? -26.823 -1.045 50.742 1.00 78.19 223 GLU A O 1
ATOM 1775 N N . LYS A 1 224 ? -25.225 -1.648 49.292 1.00 77.81 224 LYS A N 1
ATOM 1776 C CA . LYS A 1 224 ? -24.321 -2.277 50.276 1.00 77.81 224 LYS A CA 1
ATOM 1777 C C . LYS A 1 224 ? -23.707 -1.288 51.268 1.00 77.81 224 LYS A C 1
ATOM 1779 O O . LYS A 1 224 ? -23.170 -1.705 52.301 1.00 77.81 224 LYS A O 1
ATOM 1784 N N . LEU A 1 225 ? -23.749 0.003 50.948 1.00 71.38 225 LEU A N 1
ATOM 1785 C CA . LEU A 1 225 ? -23.233 1.092 51.773 1.00 71.38 225 LEU A CA 1
ATOM 1786 C C . LEU A 1 225 ? -24.355 1.883 52.469 1.00 71.38 225 LEU A C 1
ATOM 1788 O O . LEU A 1 225 ? -24.063 2.804 53.237 1.00 71.38 225 LEU A O 1
ATOM 1792 N N . LYS A 1 226 ? -25.629 1.484 52.297 1.00 69.06 226 LYS A N 1
ATOM 1793 C CA . LYS A 1 226 ? -26.762 2.050 53.049 1.00 69.06 226 LYS A CA 1
ATOM 1794 C C . LYS A 1 226 ? -26.534 1.937 54.558 1.00 69.06 226 LYS A C 1
ATOM 1796 O O . LYS A 1 226 ? -26.233 0.866 55.079 1.00 69.06 226 LYS A O 1
ATOM 1801 N N . GLY A 1 227 ? -26.678 3.064 55.258 1.00 69.69 227 GLY A N 1
ATOM 1802 C CA . GLY A 1 227 ? -26.514 3.165 56.711 1.00 69.69 227 GLY A CA 1
ATOM 1803 C C . GLY A 1 227 ? -25.065 3.211 57.216 1.00 69.69 227 GLY A C 1
ATOM 1804 O O . GLY A 1 227 ? -24.865 3.335 58.421 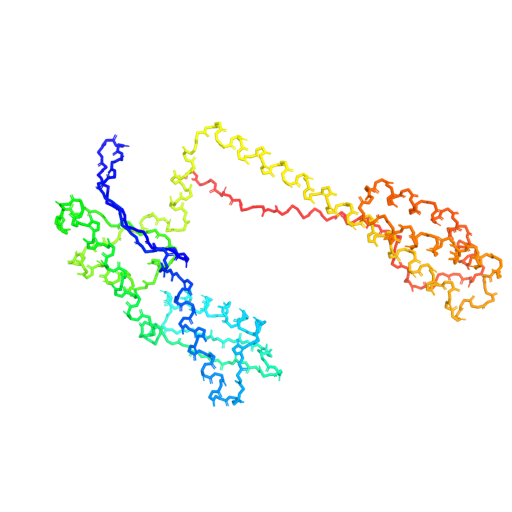1.00 69.69 227 GLY A O 1
ATOM 1805 N N . LYS A 1 228 ? -24.053 3.127 56.335 1.00 75.56 228 LYS A N 1
ATOM 1806 C CA . LYS A 1 228 ? -22.623 3.237 56.706 1.00 75.56 228 LYS A CA 1
ATOM 1807 C C . LYS A 1 228 ? -22.043 4.641 56.525 1.00 75.56 228 LYS A C 1
ATOM 1809 O O . LYS A 1 228 ? -21.015 4.958 57.116 1.00 75.56 228 LYS A O 1
ATOM 1814 N N . VAL A 1 229 ? -22.697 5.467 55.714 1.00 76.25 229 VAL A N 1
ATOM 1815 C CA . VAL A 1 229 ? -22.426 6.902 55.564 1.00 76.25 229 VAL A CA 1
ATOM 1816 C C . VAL A 1 229 ? -23.645 7.637 56.101 1.00 76.25 229 VAL A C 1
ATOM 1818 O O . VAL A 1 229 ? -24.767 7.221 55.815 1.00 76.25 229 VAL A O 1
ATOM 1821 N N . GLY A 1 230 ? -23.440 8.701 56.878 1.00 82.94 230 GLY A N 1
ATOM 1822 C CA . GLY A 1 230 ? -24.546 9.559 57.301 1.00 82.94 230 GLY A CA 1
ATOM 1823 C C . GLY A 1 230 ? -25.210 10.214 56.091 1.00 82.94 230 GLY A C 1
ATOM 1824 O O . GLY A 1 230 ? -24.514 10.607 55.154 1.00 82.94 230 GLY A O 1
ATOM 1825 N N . ASP A 1 231 ? -26.536 10.344 56.112 1.00 84.44 231 ASP A N 1
ATOM 1826 C CA . ASP A 1 231 ? -27.303 10.889 54.982 1.00 84.44 231 ASP A CA 1
ATOM 1827 C C . ASP A 1 231 ? -26.806 12.286 54.565 1.00 84.44 231 ASP A C 1
ATOM 1829 O O . ASP A 1 231 ? -26.678 12.563 53.373 1.00 84.44 231 ASP A O 1
ATOM 1833 N N . ASP A 1 232 ? -26.391 13.112 55.531 1.00 86.62 232 ASP A N 1
ATOM 1834 C CA . ASP A 1 232 ? -25.800 14.434 55.286 1.00 86.62 232 ASP A CA 1
ATOM 1835 C C . ASP A 1 232 ? -24.476 14.370 54.504 1.00 86.62 232 ASP A C 1
ATOM 1837 O O . ASP A 1 232 ? -24.228 15.180 53.611 1.00 86.62 232 ASP A O 1
ATOM 1841 N N . ASP A 1 233 ? -23.600 13.415 54.828 1.00 87.38 233 ASP A N 1
ATOM 1842 C CA . ASP A 1 233 ? -22.305 13.256 54.156 1.00 87.38 233 ASP A CA 1
ATOM 1843 C C . ASP A 1 233 ? -22.477 12.608 52.776 1.00 87.38 233 ASP A C 1
ATOM 1845 O O . ASP A 1 233 ? -21.796 12.984 51.819 1.00 87.38 233 ASP A O 1
ATOM 1849 N N . LYS A 1 234 ? -23.445 11.693 52.641 1.00 87.31 234 LYS A N 1
ATOM 1850 C CA . LYS A 1 234 ? -23.849 11.132 51.350 1.00 87.31 234 LYS A CA 1
ATOM 1851 C C . LYS A 1 234 ? -24.378 12.222 50.419 1.00 87.31 234 LYS A C 1
ATOM 1853 O O . LYS A 1 234 ? -23.949 12.287 49.267 1.00 87.31 234 LYS A O 1
ATOM 1858 N N . GLN A 1 235 ? -25.255 13.096 50.913 1.00 90.12 235 GLN A N 1
ATOM 1859 C CA . GLN A 1 235 ? -25.811 14.184 50.112 1.00 90.12 235 GLN A CA 1
ATOM 1860 C C . GLN A 1 235 ? -24.719 15.160 49.653 1.00 90.12 235 GLN A C 1
ATOM 1862 O O . GLN A 1 235 ? -24.668 15.490 48.473 1.00 90.12 235 GLN A O 1
ATOM 1867 N N . LYS A 1 236 ? -23.770 15.529 50.528 1.00 90.94 236 LYS A N 1
ATOM 1868 C CA . LYS A 1 236 ? -22.629 16.391 50.156 1.00 90.94 236 LYS A CA 1
ATOM 1869 C C . LYS A 1 236 ? -21.787 15.819 49.013 1.00 90.94 236 LYS A C 1
ATOM 1871 O O . LYS A 1 236 ? -21.385 16.569 48.125 1.00 90.94 236 LYS A O 1
ATOM 1876 N N . ILE A 1 237 ? -21.503 14.512 49.031 1.00 89.94 237 ILE A N 1
ATOM 1877 C CA . ILE A 1 237 ? -20.751 13.860 47.947 1.00 89.94 237 ILE A CA 1
ATOM 1878 C C . ILE A 1 237 ? -21.552 13.901 46.649 1.00 89.94 237 ILE A C 1
ATOM 1880 O O . ILE A 1 237 ? -21.003 14.265 45.611 1.00 89.94 237 ILE A O 1
ATOM 1884 N N . LEU A 1 238 ? -22.836 13.541 46.700 1.00 91.94 238 LEU A N 1
ATOM 1885 C CA . LEU A 1 238 ? -23.703 13.529 45.523 1.00 91.94 238 LEU A CA 1
ATOM 1886 C C . LEU A 1 238 ? -23.828 14.914 44.894 1.00 91.94 238 LEU A C 1
ATOM 1888 O O . LEU A 1 238 ? -23.669 15.044 43.680 1.00 91.94 238 LEU A O 1
ATOM 1892 N N . ASP A 1 239 ? -24.055 15.940 45.711 1.00 93.94 239 ASP A N 1
ATOM 1893 C CA . ASP A 1 239 ? -24.161 17.322 45.256 1.00 93.94 239 ASP A CA 1
ATOM 1894 C C . ASP A 1 239 ? -22.867 17.764 44.573 1.00 93.94 239 ASP A C 1
ATOM 1896 O O . ASP A 1 239 ? -22.911 18.265 43.448 1.00 93.94 239 ASP A O 1
ATOM 1900 N N . LYS A 1 240 ? -21.705 17.488 45.185 1.00 94.88 240 LYS A N 1
ATOM 1901 C CA . LYS A 1 240 ? -20.418 17.870 44.594 1.00 94.88 240 LYS A CA 1
ATOM 1902 C C . LYS A 1 240 ? -20.091 17.079 43.325 1.00 94.88 240 LYS A C 1
ATOM 1904 O O . LYS A 1 240 ? -19.590 17.660 42.366 1.00 94.88 240 LYS A O 1
ATOM 1909 N N . CYS A 1 241 ? -20.408 15.783 43.272 1.00 94.31 241 CYS A N 1
ATOM 1910 C CA . CYS A 1 241 ? -20.246 14.978 42.057 1.00 94.31 241 CYS A CA 1
ATOM 1911 C C . CYS A 1 241 ? -21.130 15.508 40.920 1.00 94.31 241 CYS A C 1
ATOM 1913 O O . CYS A 1 241 ? -20.659 15.653 39.797 1.00 94.31 241 CYS A O 1
ATOM 1915 N N . ASN A 1 242 ? -22.396 15.834 41.202 1.00 94.31 242 ASN A N 1
ATOM 1916 C CA . ASN A 1 242 ? -23.319 16.382 40.205 1.00 94.31 242 ASN A CA 1
ATOM 1917 C C . ASN A 1 242 ? -22.893 17.780 39.728 1.00 94.31 242 ASN A C 1
ATOM 1919 O O . ASN A 1 242 ? -23.015 18.080 38.541 1.00 94.31 242 ASN A O 1
ATOM 1923 N N . GLU A 1 243 ? -22.368 18.620 40.624 1.00 95.38 243 GLU A N 1
ATOM 1924 C CA . GLU A 1 243 ? -21.785 19.921 40.278 1.00 95.38 243 GLU A CA 1
ATOM 1925 C C . GLU A 1 243 ? -20.612 19.753 39.301 1.00 95.38 243 GLU A C 1
ATOM 1927 O O . GLU A 1 243 ? -20.589 20.398 38.254 1.00 95.38 243 GLU A O 1
ATOM 1932 N N . VAL A 1 244 ? -19.682 18.840 39.602 1.00 95.44 244 VAL A N 1
ATOM 1933 C CA . VAL A 1 244 ? -18.510 18.553 38.760 1.00 95.44 244 VAL A CA 1
ATOM 1934 C C . VAL A 1 244 ? -18.912 17.956 37.412 1.00 95.44 244 VAL A C 1
ATOM 1936 O O . VAL A 1 244 ? -18.378 18.376 36.390 1.00 95.44 244 VAL A O 1
ATOM 1939 N N . ILE A 1 245 ? -19.880 17.035 37.375 1.00 94.19 245 ILE A N 1
ATOM 1940 C CA . ILE A 1 245 ? -20.409 16.477 36.118 1.00 94.19 245 ILE A CA 1
ATOM 1941 C C . ILE A 1 245 ? -21.051 17.587 35.273 1.00 94.19 245 ILE A C 1
ATOM 1943 O O . ILE A 1 245 ? -20.726 17.736 34.097 1.00 94.19 245 ILE A O 1
ATOM 1947 N N . SER A 1 246 ? -21.886 18.444 35.874 1.00 95.38 246 SER A N 1
ATOM 1948 C CA . SER A 1 246 ? -22.472 19.578 35.149 1.00 95.38 246 SER A CA 1
ATOM 1949 C C . SER A 1 246 ? -21.414 20.577 34.675 1.00 95.38 246 SER A C 1
ATOM 1951 O O . SER A 1 246 ? -21.607 21.223 33.640 1.00 95.38 246 SER A O 1
ATOM 1953 N N . TRP A 1 247 ? -20.324 20.740 35.425 1.00 96.69 247 TRP A N 1
ATOM 1954 C CA . TRP A 1 247 ? -19.196 21.562 35.014 1.00 96.69 247 TRP A CA 1
ATOM 1955 C C . TRP A 1 247 ? -18.456 20.926 33.829 1.00 96.69 247 TRP A C 1
ATOM 1957 O O . TRP A 1 247 ? -18.229 21.622 32.844 1.00 96.69 247 TRP A O 1
ATOM 1967 N N . LEU A 1 248 ? -18.168 19.620 33.857 1.00 94.62 248 LEU A N 1
ATOM 1968 C CA . LEU A 1 248 ? -17.545 18.878 32.751 1.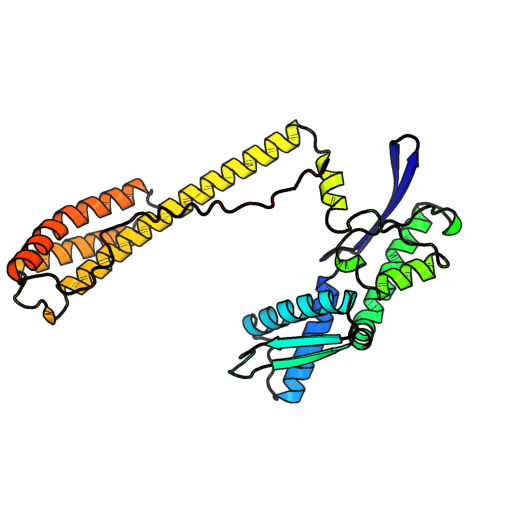00 94.62 248 LEU A CA 1
ATOM 1969 C C . LEU A 1 248 ? -18.340 19.005 31.444 1.00 94.62 248 LEU A C 1
ATOM 1971 O O . LEU A 1 248 ? -17.752 19.252 30.389 1.00 94.62 248 LEU A O 1
ATOM 1975 N N . ASP A 1 249 ? -19.670 18.909 31.519 1.00 92.50 249 ASP A N 1
ATOM 1976 C CA . ASP A 1 249 ? -20.559 19.044 30.358 1.00 92.50 249 ASP A CA 1
ATOM 1977 C C . ASP A 1 249 ? -20.469 20.430 29.706 1.00 92.50 249 ASP A C 1
ATOM 1979 O O . ASP A 1 249 ? -20.518 20.555 28.481 1.00 92.50 249 ASP A O 1
ATOM 1983 N N . LYS A 1 250 ? -20.320 21.481 30.521 1.00 94.56 250 LYS A N 1
ATOM 1984 C CA . LYS A 1 250 ? -20.244 22.879 30.064 1.00 94.56 250 LYS A CA 1
ATOM 1985 C C . LYS A 1 250 ? -18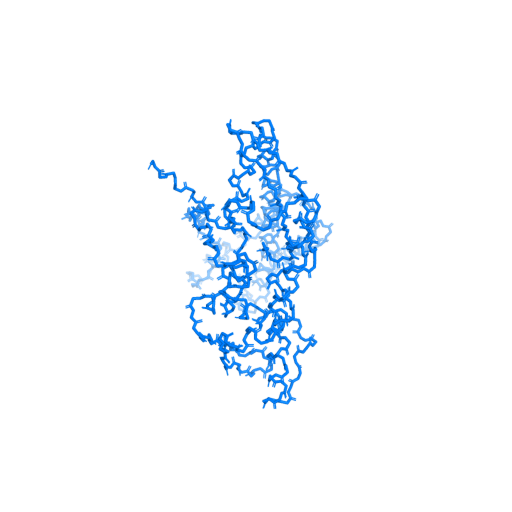.835 23.307 29.662 1.00 94.56 250 LYS A C 1
ATOM 1987 O O . LYS A 1 250 ? -18.691 24.296 28.951 1.00 94.56 250 LYS A O 1
ATOM 1992 N N . ASN A 1 251 ? -17.813 22.578 30.103 1.00 93.69 251 ASN A N 1
ATOM 1993 C CA . ASN A 1 251 ? -16.410 22.968 29.985 1.00 93.69 251 ASN A CA 1
ATOM 1994 C C . ASN A 1 251 ? -15.586 21.900 29.256 1.00 93.69 251 ASN A C 1
ATOM 1996 O O . ASN A 1 251 ? -14.463 21.602 29.641 1.00 93.69 251 ASN A O 1
ATOM 2000 N N . GLN A 1 252 ? -16.119 21.329 28.170 1.00 89.50 252 GLN A N 1
ATOM 2001 C CA . GLN A 1 252 ? -15.448 20.250 27.431 1.00 89.50 252 GLN A CA 1
ATOM 2002 C C . GLN A 1 252 ? -14.090 20.635 26.821 1.00 89.50 252 GLN A C 1
ATOM 2004 O O . GLN A 1 252 ? -13.323 19.745 26.450 1.00 89.50 252 GLN A O 1
ATOM 2009 N N . THR A 1 253 ? -13.809 21.933 26.700 1.00 89.56 253 THR A N 1
ATOM 2010 C CA . THR A 1 253 ? -12.569 22.493 26.151 1.00 89.56 253 THR A CA 1
ATOM 2011 C C . THR A 1 253 ? -11.676 23.138 27.211 1.00 89.56 253 THR A C 1
ATOM 2013 O O . THR A 1 253 ? -10.669 23.733 26.829 1.00 89.56 253 THR A O 1
ATOM 2016 N N . ALA A 1 254 ? -12.015 23.030 28.502 1.00 92.94 254 ALA A N 1
ATOM 2017 C CA . ALA A 1 254 ? -11.204 23.566 29.599 1.00 92.94 254 ALA A CA 1
ATOM 2018 C C . ALA A 1 254 ? -9.804 22.960 29.612 1.00 92.94 254 ALA A C 1
ATOM 2020 O O . ALA A 1 254 ? -9.632 21.826 29.173 1.00 92.94 254 ALA A O 1
ATOM 2021 N N . GLU A 1 255 ? -8.818 23.714 30.082 1.00 93.56 255 GLU A N 1
ATOM 2022 C CA . GLU A 1 255 ? -7.415 23.315 30.133 1.00 93.56 255 GLU A CA 1
ATOM 2023 C C . GLU A 1 255 ? -7.140 22.234 31.184 1.00 93.56 255 GLU A C 1
ATOM 2025 O O . GLU A 1 255 ? -7.915 22.020 32.117 1.00 93.56 255 GLU A O 1
ATOM 2030 N N . LYS A 1 256 ? -6.007 21.535 31.029 1.00 93.75 256 LYS A N 1
ATOM 2031 C CA . LYS A 1 256 ? -5.580 20.454 31.935 1.00 93.75 256 LYS A CA 1
ATOM 2032 C C . LYS A 1 256 ? -5.653 20.878 33.407 1.00 93.75 256 LYS A C 1
ATOM 2034 O O . LYS A 1 256 ? -6.258 20.177 34.216 1.00 93.75 256 LYS A O 1
ATOM 2039 N N . ASP A 1 257 ? -5.099 22.045 33.726 1.00 94.31 257 ASP A N 1
ATOM 2040 C CA . ASP A 1 257 ? -5.039 22.569 35.093 1.00 94.31 257 ASP A CA 1
ATOM 2041 C C . ASP A 1 257 ? -6.432 22.825 35.687 1.00 94.31 257 ASP A C 1
ATOM 2043 O O . ASP A 1 257 ? -6.631 22.687 36.895 1.00 94.31 257 ASP A O 1
ATOM 2047 N N . GLU A 1 258 ? -7.422 23.152 34.853 1.00 95.50 258 GLU A N 1
ATOM 2048 C CA . GLU A 1 258 ? -8.803 23.356 35.290 1.00 95.50 258 GLU A CA 1
ATOM 2049 C C . GLU A 1 258 ? -9.461 22.025 35.673 1.00 95.50 258 GLU A C 1
ATOM 2051 O O . GLU A 1 258 ? -10.112 21.942 36.718 1.00 95.50 258 GLU A O 1
ATOM 2056 N N . TYR A 1 259 ? -9.243 20.965 34.883 1.00 95.31 259 TYR A N 1
ATOM 2057 C CA . TYR A 1 259 ? -9.697 19.616 35.235 1.00 95.31 259 TYR A CA 1
ATOM 2058 C C . TYR A 1 259 ? -9.036 19.120 36.525 1.00 95.31 259 TYR A C 1
ATOM 2060 O O . TYR A 1 259 ? -9.723 18.641 37.427 1.00 95.31 259 TYR A O 1
ATOM 2068 N N . GLU A 1 260 ? -7.718 19.283 36.660 1.00 93.62 260 GLU A N 1
ATOM 2069 C CA . GLU A 1 260 ? -6.995 18.883 37.873 1.00 93.62 260 GLU A CA 1
ATOM 2070 C C . GLU A 1 260 ? -7.444 19.676 39.108 1.00 93.62 260 GLU A C 1
ATOM 2072 O O . GLU A 1 260 ? -7.535 19.129 40.211 1.00 93.62 260 GLU A O 1
ATOM 2077 N N . HIS A 1 261 ? -7.753 20.964 38.945 1.00 95.75 261 HIS A N 1
ATOM 2078 C CA . HIS A 1 261 ? -8.299 21.783 40.020 1.00 95.75 261 HIS A CA 1
ATOM 2079 C C . HIS A 1 261 ? -9.665 21.259 40.480 1.00 95.75 261 HIS A C 1
ATOM 2081 O O . HIS A 1 261 ? -9.872 21.054 41.677 1.00 95.75 261 HIS A O 1
ATOM 2087 N N . GLN A 1 262 ? -10.585 20.989 39.548 1.00 95.81 262 GLN A N 1
ATOM 2088 C CA . GLN A 1 262 ? -11.895 20.416 39.881 1.00 95.81 262 GLN A CA 1
ATOM 2089 C C . GLN A 1 262 ? -11.772 19.038 40.540 1.00 95.81 262 GLN A C 1
ATOM 2091 O O . GLN A 1 262 ? -12.496 18.750 41.495 1.00 95.81 262 GLN A O 1
ATOM 2096 N N . GLN A 1 263 ? -10.813 18.216 40.103 1.00 92.38 263 GLN A N 1
ATOM 2097 C CA . GLN A 1 263 ? -10.517 16.937 40.744 1.00 92.38 263 GLN A CA 1
ATOM 2098 C C . GLN A 1 263 ? -10.101 17.119 42.205 1.00 92.38 263 GLN A C 1
ATOM 2100 O O . GLN A 1 263 ? -10.679 16.480 43.084 1.00 92.38 263 GLN A O 1
ATOM 2105 N N . LYS A 1 264 ? -9.167 18.034 42.493 1.00 93.81 264 LYS A N 1
ATOM 2106 C CA . LYS A 1 264 ? -8.730 18.326 43.869 1.00 93.81 264 LYS A CA 1
ATOM 2107 C C . LYS A 1 264 ? -9.875 18.835 44.744 1.00 93.81 264 LYS A C 1
ATOM 2109 O O . LYS A 1 264 ? -9.961 18.460 45.912 1.00 93.81 264 LYS A O 1
ATOM 2114 N N . GLU A 1 265 ? -10.757 19.675 44.206 1.00 94.12 265 GLU A N 1
ATOM 2115 C CA . GLU A 1 265 ? -11.931 20.164 44.941 1.00 94.12 265 GLU A CA 1
ATOM 2116 C C . GLU A 1 265 ? -12.921 19.039 45.263 1.00 94.12 265 GLU A C 1
ATOM 2118 O O . GLU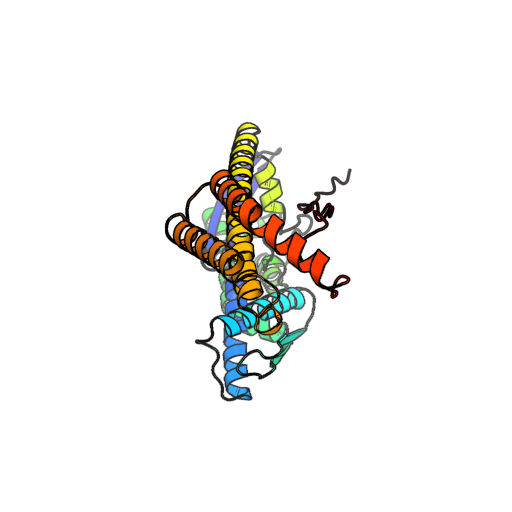 A 1 265 ? -13.455 18.984 46.372 1.00 94.12 265 GLU A O 1
ATOM 2123 N N . LEU A 1 266 ? -13.128 18.102 44.336 1.00 92.94 266 LEU A N 1
ATOM 2124 C CA . LEU A 1 266 ? -13.965 16.929 44.571 1.00 92.94 266 LEU A CA 1
ATOM 2125 C C . LEU A 1 266 ? -13.331 15.978 45.601 1.00 92.94 266 LEU A C 1
ATOM 2127 O O . LEU A 1 266 ? -13.999 15.546 46.543 1.00 92.94 266 LEU A O 1
ATOM 2131 N N . GLU A 1 267 ? -12.032 15.705 45.480 1.00 91.62 267 GLU A N 1
ATOM 2132 C CA . GLU A 1 267 ? -11.262 14.870 46.409 1.00 91.62 267 GLU A CA 1
ATOM 2133 C C . GLU A 1 267 ? -11.256 15.429 47.840 1.00 91.62 267 GLU A C 1
ATOM 2135 O O . GLU A 1 267 ? -11.385 14.663 48.796 1.00 91.62 267 GLU A O 1
ATOM 2140 N N . LYS A 1 268 ? -11.172 16.755 48.021 1.00 93.31 268 LYS A N 1
ATOM 2141 C CA . LYS A 1 268 ? -11.240 17.400 49.349 1.00 93.31 268 LYS A CA 1
ATOM 2142 C C . LYS A 1 268 ? -12.535 17.088 50.098 1.00 93.31 268 LYS A C 1
ATOM 2144 O O . LYS A 1 268 ? -12.513 16.990 51.324 1.00 93.31 268 LYS A O 1
ATOM 2149 N N . ILE A 1 269 ? -13.645 16.931 49.378 1.00 90.75 269 ILE A N 1
ATOM 2150 C CA . ILE A 1 269 ? -14.943 16.577 49.963 1.00 90.75 269 ILE A CA 1
ATOM 2151 C C . ILE A 1 269 ? -15.052 15.063 50.160 1.00 90.75 269 ILE A C 1
ATOM 2153 O O . ILE A 1 269 ? -15.482 14.605 51.218 1.00 90.75 269 ILE A O 1
ATOM 2157 N N . CYS A 1 270 ? -14.626 14.278 49.170 1.00 87.50 270 CYS A N 1
ATOM 2158 C CA . CYS A 1 270 ? -14.820 12.830 49.168 1.00 87.50 270 CYS A CA 1
ATOM 2159 C C . CYS A 1 270 ? -13.856 12.096 50.117 1.00 87.50 270 CYS A C 1
ATOM 2161 O O . CYS A 1 270 ? -14.279 11.221 50.876 1.00 87.50 270 CYS A O 1
ATOM 2163 N N . ASN A 1 271 ? -12.572 12.469 50.143 1.00 87.19 271 ASN A N 1
ATOM 2164 C CA . ASN A 1 271 ? -11.534 11.745 50.884 1.00 87.19 271 ASN A CA 1
ATOM 2165 C C . ASN A 1 271 ? -11.799 11.651 52.400 1.00 87.19 271 ASN A C 1
ATOM 2167 O O . ASN A 1 271 ? -11.667 10.549 52.944 1.00 87.19 271 ASN A O 1
ATOM 2171 N N . PRO A 1 272 ? -12.203 12.722 53.118 1.00 86.69 272 PRO A N 1
ATOM 2172 C CA . PRO A 1 272 ? -12.485 12.630 54.552 1.00 86.69 272 PRO A CA 1
ATOM 2173 C C . PRO A 1 272 ? -13.660 11.700 54.879 1.00 86.69 272 PRO A C 1
ATOM 2175 O O . PRO A 1 272 ? -13.637 11.007 55.897 1.00 86.69 272 PRO A O 1
ATOM 2178 N N . ILE A 1 273 ? -14.679 11.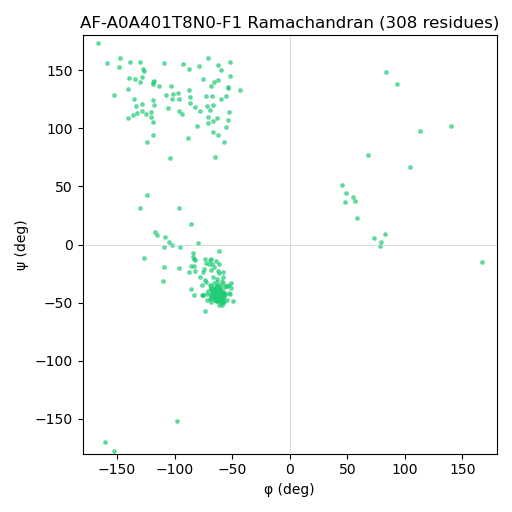668 54.018 1.00 80.50 273 ILE A N 1
ATOM 2179 C CA . ILE A 1 273 ? -15.896 10.871 54.218 1.00 80.50 273 ILE A CA 1
ATOM 2180 C C . ILE A 1 273 ? -15.606 9.393 53.940 1.00 80.50 273 ILE A C 1
ATOM 2182 O O . ILE A 1 273 ? -15.956 8.524 54.740 1.00 80.50 273 ILE A O 1
ATOM 2186 N N . ILE A 1 274 ? -14.878 9.102 52.861 1.00 76.06 274 ILE A N 1
ATOM 2187 C CA . ILE A 1 274 ? -14.457 7.739 52.520 1.00 76.06 274 ILE A CA 1
ATOM 2188 C C . ILE A 1 274 ? -13.494 7.190 53.571 1.00 76.06 274 ILE A C 1
ATOM 2190 O O . ILE A 1 274 ? -13.643 6.056 54.012 1.00 76.06 274 ILE A O 1
ATOM 2194 N N . THR A 1 275 ? -12.535 7.989 54.039 1.00 80.56 275 THR A N 1
ATOM 2195 C CA . THR A 1 275 ? -11.586 7.543 55.073 1.00 80.56 275 THR A CA 1
ATOM 2196 C C . THR A 1 275 ? -12.319 7.095 56.344 1.00 80.56 275 THR A C 1
ATOM 2198 O O . THR A 1 275 ? -11.997 6.044 56.901 1.00 80.56 275 THR A O 1
ATOM 2201 N N . LYS A 1 276 ? -13.364 7.825 56.761 1.00 74.00 276 LYS A N 1
ATOM 2202 C CA . LYS A 1 276 ? -14.231 7.433 57.886 1.00 74.00 276 LYS A CA 1
ATOM 2203 C C . LYS A 1 276 ? -15.006 6.141 57.610 1.00 74.00 276 LYS A C 1
ATOM 2205 O O . LYS A 1 276 ? -15.096 5.295 58.498 1.00 74.00 276 LYS A O 1
ATOM 2210 N N . LEU A 1 277 ? -15.510 5.957 56.387 1.00 69.25 277 LEU A N 1
ATOM 2211 C CA . LEU A 1 277 ? -16.189 4.727 55.966 1.00 69.25 277 LEU A CA 1
ATOM 2212 C C . LEU A 1 277 ? -15.276 3.494 56.110 1.00 69.25 277 LEU A C 1
ATOM 2214 O O . LEU A 1 277 ? -15.698 2.469 56.646 1.00 69.25 277 LEU A O 1
ATOM 2218 N N . TYR A 1 278 ? -14.014 3.601 55.685 1.00 67.12 278 TYR A N 1
ATOM 2219 C CA . TYR A 1 278 ? -13.042 2.503 55.768 1.00 67.12 278 TYR A CA 1
ATOM 2220 C C . TYR A 1 278 ? -12.557 2.224 57.194 1.00 67.12 278 TYR A C 1
ATOM 2222 O O . TYR A 1 278 ? -12.314 1.068 57.542 1.00 67.12 278 TYR A O 1
ATOM 2230 N N . GLN A 1 279 ? -12.462 3.248 58.044 1.00 65.12 279 GLN A N 1
ATOM 2231 C CA . GLN A 1 279 ? -12.100 3.078 59.456 1.00 65.12 279 GLN A CA 1
ATOM 2232 C C . GLN A 1 279 ? -13.241 2.474 60.296 1.00 65.12 279 GLN A C 1
ATOM 2234 O O . GLN A 1 279 ? -12.967 1.742 61.244 1.00 65.12 279 GLN A O 1
ATOM 2239 N N . GLY A 1 280 ? -14.507 2.722 59.939 1.00 57.50 280 GLY A N 1
ATOM 2240 C CA . GLY A 1 280 ? -15.678 2.180 60.642 1.00 57.50 280 GLY A CA 1
ATOM 2241 C C . GLY A 1 280 ? -16.089 0.755 60.242 1.00 57.50 280 GLY A C 1
ATOM 2242 O O . GLY A 1 280 ? -16.803 0.098 60.995 1.00 57.50 280 GLY A O 1
ATOM 2243 N N . ALA A 1 281 ? -15.649 0.257 59.081 1.00 54.62 281 ALA A N 1
ATOM 2244 C CA . ALA A 1 281 ? -16.096 -1.027 58.525 1.00 54.62 281 ALA A CA 1
ATOM 2245 C C . ALA A 1 281 ? -15.191 -2.238 58.837 1.00 54.62 281 ALA A C 1
ATOM 2247 O O . ALA A 1 281 ? -15.546 -3.350 58.456 1.00 54.62 281 ALA A O 1
ATOM 2248 N N . GLY A 1 282 ? -14.067 -2.054 59.542 1.00 41.91 282 GLY A N 1
ATOM 2249 C CA . GLY A 1 282 ? -13.191 -3.156 59.960 1.00 41.91 282 GLY A CA 1
ATOM 2250 C C . GLY A 1 282 ? -12.474 -3.857 58.799 1.00 41.91 282 GLY A C 1
ATOM 2251 O O . GLY A 1 282 ? -12.816 -4.977 58.439 1.00 41.91 282 GLY A O 1
ATOM 2252 N N . GLY A 1 283 ? -11.421 -3.220 58.276 1.00 46.75 283 GLY A N 1
ATOM 2253 C CA . GLY A 1 283 ? -10.473 -3.823 57.330 1.00 46.75 283 GLY A CA 1
ATOM 2254 C C . GLY A 1 283 ? -10.918 -3.788 55.856 1.00 46.75 283 GLY A C 1
ATOM 2255 O O . GLY A 1 283 ? -12.113 -3.806 55.566 1.00 46.75 283 GLY A O 1
ATOM 2256 N N . PRO A 1 284 ? -9.971 -3.696 54.901 1.00 37.53 284 PRO A N 1
ATOM 2257 C CA . PRO A 1 284 ? -10.291 -3.416 53.504 1.00 37.53 284 PRO A CA 1
ATOM 2258 C C . PRO A 1 284 ? -10.935 -4.632 52.813 1.00 37.53 284 PRO A C 1
ATOM 2260 O O . PRO A 1 284 ? -10.334 -5.709 52.802 1.00 37.53 284 PRO A O 1
ATOM 2263 N N . PRO A 1 285 ? -12.100 -4.486 52.153 1.00 40.06 285 PRO A N 1
ATOM 2264 C CA . PRO A 1 285 ? -12.492 -5.399 51.090 1.00 40.06 285 PRO A CA 1
ATOM 2265 C C . PRO A 1 285 ? -11.532 -5.175 49.919 1.00 40.06 285 PRO A C 1
ATOM 2267 O O . PRO A 1 285 ? -11.305 -4.040 49.501 1.00 40.06 285 PRO A O 1
ATOM 2270 N N . GLY A 1 286 ? -10.928 -6.251 49.418 1.00 45.19 286 GLY A N 1
ATOM 2271 C CA . GLY A 1 286 ? -10.016 -6.190 48.282 1.00 45.19 286 GLY A CA 1
ATOM 2272 C C . GLY A 1 286 ? -10.639 -5.486 47.072 1.00 45.19 286 GLY A C 1
ATOM 2273 O O . GLY A 1 286 ? -11.768 -5.784 46.688 1.00 45.19 286 GLY A O 1
ATOM 2274 N N . GLY A 1 287 ? -9.853 -4.591 46.466 1.00 42.03 287 GLY A N 1
ATOM 2275 C CA . GLY A 1 287 ? -10.119 -4.024 45.145 1.00 42.03 287 GLY A CA 1
ATOM 2276 C C . GLY A 1 287 ? -10.646 -2.592 45.141 1.00 42.03 287 GLY A C 1
ATOM 2277 O O . GLY A 1 287 ? -11.750 -2.354 44.669 1.00 42.03 287 GLY A O 1
ATOM 2278 N N . PHE A 1 288 ? -9.825 -1.629 45.567 1.00 41.19 288 PHE A N 1
ATOM 2279 C CA . PHE A 1 288 ? -9.902 -0.272 45.020 1.00 41.19 288 PHE A CA 1
ATOM 2280 C C . PHE A 1 288 ? -8.903 -0.171 43.857 1.00 41.19 288 PHE A C 1
ATOM 2282 O O . PHE A 1 288 ? -7.696 -0.231 44.100 1.00 41.19 288 PHE A O 1
ATOM 2289 N N . PRO A 1 289 ? -9.345 -0.019 42.600 1.00 43.06 289 PRO A N 1
ATOM 2290 C CA . PRO A 1 289 ? -8.470 0.425 41.529 1.00 43.06 289 PRO A CA 1
ATOM 2291 C C . PRO A 1 289 ? -8.359 1.950 41.630 1.00 43.06 289 PRO A C 1
ATOM 2293 O O . PRO A 1 289 ? -9.293 2.659 41.268 1.00 43.06 289 PRO A O 1
ATOM 2296 N N . GLY A 1 290 ? -7.253 2.470 42.167 1.00 43.78 290 GLY A N 1
ATOM 2297 C CA . GLY A 1 290 ? -7.033 3.922 42.123 1.00 43.78 290 GLY A CA 1
ATOM 2298 C C . GLY A 1 290 ? -5.926 4.506 42.994 1.00 43.78 290 GLY A C 1
ATOM 2299 O O . GLY A 1 290 ? -5.513 5.630 42.737 1.00 43.78 290 GLY A O 1
ATOM 2300 N N . ALA A 1 291 ? -5.394 3.780 43.978 1.00 43.38 291 ALA A N 1
ATOM 2301 C CA . ALA A 1 291 ? -4.285 4.275 44.794 1.00 43.38 291 ALA A CA 1
ATOM 2302 C C . ALA A 1 291 ? -3.059 3.369 44.646 1.00 43.38 291 ALA A C 1
ATOM 2304 O O . ALA A 1 291 ? -2.929 2.367 45.344 1.00 43.38 291 ALA A O 1
ATOM 2305 N N . GLY A 1 292 ? -2.157 3.734 43.733 1.00 31.75 292 GLY A N 1
ATOM 2306 C CA . GLY A 1 292 ? -0.808 3.174 43.681 1.00 31.75 292 GLY A CA 1
ATOM 2307 C C . GLY A 1 292 ? -0.302 2.897 42.273 1.00 31.75 292 GLY A C 1
ATOM 2308 O O . GLY A 1 292 ? -0.614 1.865 41.691 1.00 31.75 292 GLY A O 1
ATOM 2309 N N . GLY A 1 293 ? 0.559 3.790 41.789 1.00 30.45 293 GLY A N 1
ATOM 2310 C CA . GLY A 1 293 ? 1.474 3.511 40.691 1.00 30.45 293 GLY A CA 1
ATOM 2311 C C . GLY A 1 293 ? 1.164 4.303 39.434 1.00 30.45 293 GLY A C 1
ATOM 2312 O O . GLY A 1 293 ? 0.393 3.869 38.585 1.00 30.45 293 GLY A O 1
ATOM 2313 N N . ALA A 1 294 ? 1.883 5.412 39.259 1.00 34.91 294 ALA A N 1
ATOM 2314 C CA . ALA A 1 294 ? 2.363 5.738 37.926 1.00 34.91 294 ALA A CA 1
ATOM 2315 C C . ALA A 1 294 ? 2.890 4.440 37.282 1.00 34.91 294 ALA A C 1
ATOM 2317 O O . ALA A 1 294 ? 3.647 3.719 37.944 1.00 34.91 294 ALA A O 1
ATOM 2318 N N . PRO A 1 295 ? 2.539 4.114 36.029 1.00 32.97 295 PRO A N 1
ATOM 2319 C CA . PRO A 1 295 ? 3.316 3.138 35.307 1.00 32.97 295 PRO A CA 1
ATOM 2320 C C . PRO A 1 295 ? 4.683 3.783 35.083 1.00 32.97 295 PRO A C 1
ATOM 2322 O O . PRO A 1 295 ? 4.890 4.543 34.141 1.00 32.97 295 PRO A O 1
ATOM 2325 N N . SER A 1 296 ? 5.643 3.467 35.950 1.00 40.19 296 SER A N 1
ATOM 2326 C CA . SER A 1 296 ? 7.043 3.390 35.555 1.00 40.19 296 SER A CA 1
ATOM 2327 C C . SER A 1 296 ? 7.150 2.242 34.551 1.00 40.19 296 SER A C 1
ATOM 2329 O O . SER A 1 296 ? 7.537 1.124 34.876 1.00 40.19 296 SER A O 1
ATOM 2331 N N . GLY A 1 297 ? 6.690 2.520 33.339 1.00 32.12 297 GLY A N 1
ATOM 2332 C CA . GLY A 1 297 ? 6.862 1.727 32.145 1.00 32.12 297 GLY A CA 1
ATOM 2333 C C . GLY A 1 297 ? 7.510 2.651 31.140 1.00 32.12 297 GLY A C 1
ATOM 2334 O O . GLY A 1 297 ? 6.823 3.341 30.392 1.00 32.12 297 GLY A O 1
ATOM 2335 N N . ALA A 1 298 ? 8.840 2.693 31.172 1.00 40.53 298 ALA A N 1
ATOM 2336 C CA . ALA A 1 298 ? 9.649 3.157 30.064 1.00 40.53 298 ALA A CA 1
ATOM 2337 C C . ALA A 1 298 ? 9.292 2.308 28.835 1.00 40.53 298 ALA A C 1
ATOM 2339 O O . ALA A 1 298 ? 9.869 1.256 28.590 1.00 40.53 298 ALA A O 1
ATOM 2340 N N . GLY A 1 299 ? 8.278 2.745 28.100 1.00 31.25 299 GLY A N 1
ATOM 2341 C CA . GLY A 1 299 ? 8.021 2.350 26.731 1.00 31.25 299 GLY A CA 1
ATOM 2342 C C . GLY A 1 299 ? 8.464 3.507 25.865 1.00 31.25 299 GLY A C 1
ATOM 2343 O O . GLY A 1 299 ? 7.630 4.267 25.382 1.00 31.25 299 GLY A O 1
ATOM 2344 N N . ALA A 1 300 ? 9.780 3.674 25.712 1.00 32.50 300 ALA A N 1
ATOM 2345 C CA . ALA A 1 300 ? 10.294 4.374 24.552 1.00 32.50 300 ALA A CA 1
ATOM 2346 C C . ALA A 1 300 ? 9.678 3.665 23.343 1.00 32.50 300 ALA A C 1
ATOM 2348 O O . ALA A 1 300 ? 10.012 2.517 23.052 1.00 32.50 300 ALA A O 1
ATOM 2349 N N . SER A 1 301 ? 8.717 4.310 22.685 1.00 32.69 301 SER A N 1
ATOM 2350 C CA . SER A 1 301 ? 8.382 3.960 21.319 1.00 32.69 301 SER A CA 1
ATOM 2351 C C . SER A 1 301 ? 9.649 4.241 20.528 1.00 32.69 301 SER A C 1
ATOM 2353 O O . SER A 1 301 ? 9.925 5.388 20.171 1.00 32.69 301 SER A O 1
ATOM 2355 N N . SER A 1 302 ? 10.463 3.205 20.345 1.00 34.47 302 SER A N 1
ATOM 2356 C CA . SER A 1 302 ? 11.497 3.192 19.334 1.00 34.47 302 SER A CA 1
ATOM 2357 C C . SER A 1 302 ? 10.794 3.476 18.014 1.00 34.47 302 SER A C 1
ATOM 2359 O O . SER A 1 302 ? 10.138 2.610 17.432 1.00 34.47 302 SER A O 1
ATOM 2361 N N . GLY A 1 303 ? 10.902 4.728 17.567 1.00 38.09 303 GLY A N 1
ATOM 2362 C CA . GLY A 1 303 ? 10.856 5.015 16.144 1.00 38.09 303 GLY A CA 1
ATOM 2363 C C . GLY A 1 303 ? 11.878 4.118 15.437 1.00 38.09 303 GLY A C 1
ATOM 2364 O O . GLY A 1 303 ? 12.795 3.612 16.093 1.00 38.09 303 GLY A O 1
ATOM 2365 N N . PRO A 1 304 ? 11.704 3.861 14.134 1.00 39.31 304 PRO A N 1
ATOM 2366 C CA . PRO A 1 304 ? 12.591 2.973 13.399 1.00 39.31 304 PRO A CA 1
ATOM 2367 C C . PRO A 1 304 ? 14.043 3.417 13.604 1.00 39.31 304 PRO A C 1
ATOM 2369 O O . PRO A 1 304 ? 14.432 4.515 13.213 1.00 39.31 304 PRO A O 1
ATOM 2372 N N . THR A 1 305 ? 14.821 2.574 14.278 1.00 35.31 305 THR A N 1
ATOM 2373 C CA . THR A 1 305 ? 16.266 2.719 14.386 1.00 35.31 305 THR A CA 1
ATOM 2374 C C . THR A 1 305 ? 16.843 2.392 13.021 1.00 35.31 305 THR A C 1
ATOM 2376 O O . THR A 1 305 ? 16.786 1.245 12.581 1.00 35.31 305 THR A O 1
ATOM 2379 N N . ILE A 1 306 ? 17.349 3.414 12.337 1.00 37.38 306 ILE A N 1
ATOM 2380 C CA . ILE A 1 306 ? 18.256 3.238 11.208 1.00 37.38 306 ILE A CA 1
ATOM 2381 C C . ILE A 1 306 ? 19.562 2.746 11.831 1.00 37.38 306 ILE A C 1
ATOM 2383 O O . ILE A 1 306 ? 20.249 3.506 12.509 1.00 37.38 306 ILE A O 1
ATOM 2387 N N . GLU A 1 307 ? 19.847 1.453 11.689 1.00 34.56 307 GLU A N 1
ATOM 2388 C CA . GLU A 1 307 ? 21.192 0.940 11.925 1.00 34.56 307 GLU A CA 1
ATOM 2389 C C . GLU A 1 307 ? 22.087 1.527 10.830 1.00 34.56 307 GLU A C 1
ATOM 2391 O O . GLU A 1 307 ? 21.992 1.153 9.661 1.00 34.56 307 GLU A O 1
ATOM 2396 N N . GLU A 1 308 ? 22.918 2.499 11.203 1.00 35.44 308 GLU A N 1
ATOM 2397 C CA . GLU A 1 308 ? 24.106 2.839 10.430 1.00 35.44 308 GLU A CA 1
ATOM 2398 C C . GLU A 1 308 ? 25.011 1.602 10.448 1.00 35.44 308 GLU A C 1
ATOM 2400 O O . GLU A 1 308 ? 25.535 1.211 11.491 1.00 35.44 308 GLU A O 1
ATOM 2405 N N . VAL A 1 309 ? 25.120 0.936 9.300 1.00 44.62 309 VAL A N 1
ATOM 2406 C CA . VAL A 1 309 ? 26.150 -0.073 9.058 1.00 44.62 309 VAL A CA 1
ATOM 2407 C C . VAL A 1 309 ? 27.276 0.648 8.328 1.00 44.62 309 VAL A C 1
ATOM 2409 O O . VAL A 1 309 ? 27.055 1.146 7.222 1.00 44.62 309 VAL A O 1
ATOM 2412 N N . ASP A 1 310 ? 28.429 0.739 8.994 1.00 40.97 310 ASP A N 1
ATOM 2413 C CA . ASP A 1 310 ? 29.719 1.128 8.406 1.00 40.97 310 ASP A CA 1
ATOM 2414 C C . ASP A 1 310 ? 30.033 0.356 7.108 1.00 40.97 310 ASP A C 1
ATOM 2416 O O . ASP A 1 310 ? 29.741 -0.866 7.043 1.00 40.97 310 ASP A O 1
#